Protein AF-A0A9P4MFZ0-F1 (afdb_monomer)

Organism: NCBI:txid1168546

Nearest PDB structures (foldseek):
  6p61-assembly2_B  TM=5.720E-01  e=3.841E-02  Leptospira borgpetersenii serovar Hardjo-bovis str. JB197
  6rmo-assembly3_I  TM=1.631E-01  e=3.514E+00  Plasmodium falciparum 3D7

Radius of gyration: 21.54 Å; Cα contacts (8 Å, |Δi|>4): 380; chains: 1; bounding box: 57×60×50 Å

Structure (mmCIF, N/CA/C/O backbone):
data_AF-A0A9P4MFZ0-F1
#
_entry.id   AF-A0A9P4MFZ0-F1
#
loop_
_atom_site.group_PDB
_atom_site.id
_atom_site.type_symbol
_atom_site.label_atom_id
_atom_site.label_alt_id
_atom_site.label_comp_id
_atom_site.label_asym_id
_atom_site.label_entity_id
_atom_site.label_seq_id
_atom_site.pdbx_PDB_ins_code
_atom_site.Cartn_x
_atom_site.Cartn_y
_atom_site.Cartn_z
_atom_site.occupancy
_atom_site.B_iso_or_equiv
_atom_site.auth_seq_id
_atom_site.auth_comp_id
_atom_site.auth_asym_id
_atom_site.auth_atom_id
_atom_site.pdbx_PDB_model_num
ATOM 1 N N . MET A 1 1 ? -7.213 -22.716 4.299 1.00 69.69 1 MET A N 1
ATOM 2 C CA . MET A 1 1 ? -7.131 -21.462 5.077 1.00 69.69 1 MET A CA 1
ATOM 3 C C . MET A 1 1 ? -8.527 -20.891 5.334 1.00 69.69 1 MET A C 1
ATOM 5 O O . MET A 1 1 ? -8.852 -19.788 4.920 1.00 69.69 1 MET A O 1
ATOM 9 N N . ASP A 1 2 ? -9.382 -21.656 6.007 1.00 87.62 2 ASP A N 1
ATOM 10 C CA . ASP A 1 2 ? -10.746 -21.259 6.391 1.00 87.62 2 ASP A CA 1
ATOM 11 C C . ASP A 1 2 ? -10.960 -21.328 7.913 1.00 87.62 2 ASP A C 1
ATOM 13 O O . ASP A 1 2 ? -12.046 -21.040 8.408 1.00 87.62 2 ASP A O 1
ATOM 17 N N . ALA A 1 3 ? -9.917 -21.702 8.663 1.00 91.19 3 ALA A N 1
ATOM 18 C CA . ALA A 1 3 ? -9.962 -21.892 10.107 1.00 91.19 3 ALA A CA 1
ATOM 19 C C . ALA A 1 3 ? -10.424 -20.629 10.844 1.00 91.19 3 ALA A C 1
ATOM 21 O O . ALA A 1 3 ? -11.254 -20.726 11.740 1.00 91.19 3 ALA A O 1
ATOM 22 N N . ASN A 1 4 ? -9.947 -19.459 10.418 1.00 91.50 4 ASN A N 1
ATOM 23 C CA . ASN A 1 4 ? -10.322 -18.176 11.001 1.00 91.50 4 ASN A CA 1
ATOM 24 C C . ASN A 1 4 ? -11.816 -17.863 10.801 1.00 91.50 4 ASN A C 1
ATOM 26 O O . ASN A 1 4 ? -12.543 -17.656 11.764 1.00 91.50 4 ASN A O 1
ATOM 30 N N . GLU A 1 5 ? -12.310 -17.971 9.562 1.00 90.88 5 GLU A N 1
ATOM 31 C CA . GLU A 1 5 ? -13.737 -17.787 9.247 1.00 90.88 5 GLU A CA 1
ATOM 32 C C . GLU A 1 5 ? -14.639 -18.777 10.006 1.00 90.88 5 GLU A C 1
ATOM 34 O O . GLU A 1 5 ? -15.770 -18.456 10.355 1.00 90.88 5 GLU A O 1
ATOM 39 N N . ARG A 1 6 ? -14.126 -19.976 10.305 1.00 92.81 6 ARG A N 1
ATOM 40 C CA . ARG A 1 6 ? -14.815 -21.006 11.096 1.00 92.81 6 ARG A CA 1
ATOM 41 C C . ARG A 1 6 ? -14.666 -20.834 12.614 1.00 92.81 6 ARG A C 1
ATOM 43 O O . ARG A 1 6 ? -15.045 -21.747 13.344 1.00 92.81 6 ARG A O 1
ATOM 50 N N . GLY A 1 7 ? -14.084 -19.731 13.090 1.00 92.81 7 GLY A N 1
ATOM 51 C CA . GLY A 1 7 ? -13.896 -19.454 14.518 1.00 92.81 7 GLY A CA 1
ATOM 52 C C . GLY A 1 7 ? -12.915 -20.401 15.217 1.00 92.81 7 GLY A C 1
ATOM 53 O O . GLY A 1 7 ? -13.062 -20.670 16.404 1.00 92.81 7 GLY A O 1
ATOM 54 N N . ARG A 1 8 ? -11.944 -20.959 14.482 1.00 94.75 8 ARG A N 1
ATOM 55 C CA . ARG A 1 8 ? -10.960 -21.930 15.002 1.00 94.75 8 ARG A CA 1
ATOM 56 C C . ARG A 1 8 ? -9.604 -21.318 15.351 1.00 94.75 8 ARG A C 1
ATOM 58 O O . ARG A 1 8 ? -8.708 -22.072 15.716 1.00 94.75 8 ARG A O 1
ATOM 65 N N . LEU A 1 9 ? -9.438 -20.005 15.182 1.00 93.81 9 LEU A N 1
ATOM 66 C CA . LEU A 1 9 ? -8.217 -19.292 15.558 1.00 93.81 9 LEU A CA 1
ATOM 67 C C . LEU A 1 9 ? -8.486 -18.399 16.767 1.00 93.81 9 LEU A C 1
ATOM 69 O O . LEU A 1 9 ? -9.521 -17.733 16.819 1.00 93.81 9 LEU A O 1
ATOM 73 N N . THR A 1 10 ? -7.556 -18.360 17.718 1.00 92.06 10 THR A N 1
ATOM 74 C CA . THR A 1 10 ? -7.628 -17.430 18.854 1.00 92.06 10 THR A CA 1
ATOM 75 C C . THR A 1 10 ? -7.035 -16.066 18.505 1.00 92.06 10 THR A C 1
ATOM 77 O O . THR A 1 10 ? -6.257 -15.936 17.565 1.00 92.06 10 THR A O 1
ATOM 80 N N . LEU A 1 11 ? -7.340 -15.044 19.315 1.00 89.88 11 LEU A N 1
ATOM 81 C CA . LEU A 1 11 ? -6.815 -13.675 19.165 1.00 89.88 11 LEU A CA 1
ATOM 82 C C . LEU A 1 11 ? -5.279 -13.586 19.134 1.00 89.88 11 LEU A C 1
ATOM 84 O O . LEU A 1 11 ? -4.726 -12.607 18.641 1.00 89.88 11 LEU A O 1
ATOM 88 N N . GLN A 1 12 ? -4.588 -14.576 19.700 1.00 88.69 12 GLN A N 1
ATOM 89 C CA . GLN A 1 12 ? -3.127 -14.608 19.755 1.00 88.69 12 GLN A CA 1
ATOM 90 C C . GLN A 1 12 ? -2.496 -15.279 18.531 1.00 88.69 12 GLN A C 1
ATOM 92 O O . GLN A 1 12 ? -1.271 -15.276 18.411 1.00 88.69 12 GLN A O 1
ATOM 97 N N . ASN A 1 13 ? -3.300 -15.858 17.636 1.00 90.50 13 ASN A N 1
ATOM 98 C CA . ASN A 1 13 ? -2.819 -16.396 16.373 1.00 90.50 13 ASN A CA 1
ATOM 99 C C . ASN A 1 13 ? -2.475 -15.240 15.408 1.00 90.50 13 ASN A C 1
ATOM 101 O O . ASN A 1 13 ? -3.341 -14.395 15.177 1.00 90.50 13 ASN A O 1
ATOM 105 N N . PRO A 1 14 ? -1.273 -15.212 14.796 1.00 87.19 14 PRO A N 1
ATOM 106 C CA . PRO A 1 14 ? -0.872 -14.169 13.838 1.00 87.19 14 PRO A CA 1
ATOM 107 C C . PRO A 1 14 ? -1.790 -14.016 12.618 1.00 87.19 14 PRO A C 1
ATOM 109 O O . PRO A 1 14 ? -1.786 -12.987 11.953 1.00 87.19 14 PRO A O 1
ATOM 112 N N . PHE A 1 15 ? -2.574 -15.048 12.297 1.00 87.81 15 PHE A N 1
ATOM 113 C CA . PHE A 1 15 ? -3.510 -15.046 11.173 1.00 87.81 15 PHE A CA 1
ATOM 114 C C . PHE A 1 15 ? -4.962 -14.795 11.602 1.00 87.81 15 PHE A C 1
ATOM 116 O O . PHE A 1 15 ? -5.880 -15.002 10.799 1.00 87.81 15 PHE A O 1
ATOM 123 N N . TYR A 1 16 ? -5.193 -14.399 12.859 1.00 90.38 16 TYR A N 1
ATOM 124 C CA . TYR A 1 16 ? -6.515 -14.031 13.355 1.00 90.38 16 TYR A CA 1
ATOM 125 C C . TYR A 1 16 ? -7.018 -12.738 12.704 1.00 90.38 16 TYR A C 1
ATOM 127 O O . TYR A 1 16 ? -6.276 -11.798 12.449 1.00 90.38 16 TYR A O 1
ATOM 135 N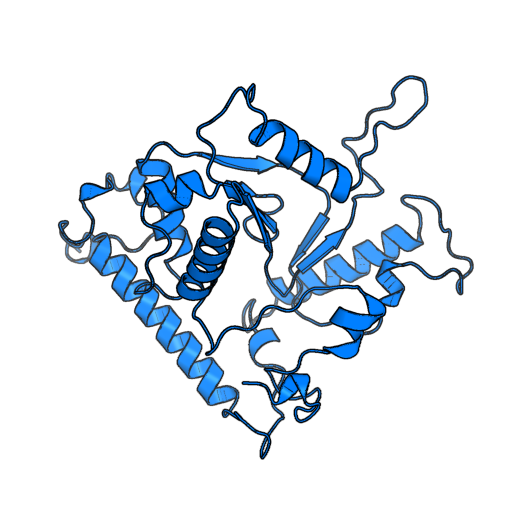 N . LEU A 1 17 ? -8.323 -12.693 12.460 1.00 91.19 17 LEU A N 1
ATOM 136 C CA . LEU A 1 17 ? -9.045 -11.580 11.864 1.00 91.19 17 LEU A CA 1
ATOM 137 C C . LEU A 1 17 ? -10.473 -11.679 12.383 1.00 91.19 17 LEU A C 1
ATOM 139 O O . LEU A 1 17 ? -11.085 -12.739 12.278 1.00 91.19 17 LEU A O 1
ATOM 143 N N . ASP A 1 18 ? -11.026 -10.598 12.917 1.00 91.50 18 ASP A N 1
ATOM 144 C CA . ASP A 1 18 ? -12.400 -10.614 13.415 1.00 91.50 18 ASP A CA 1
ATOM 145 C C . ASP A 1 18 ? -13.400 -10.554 12.244 1.00 91.50 18 ASP A C 1
ATOM 147 O O . ASP A 1 18 ? -13.886 -9.489 11.851 1.00 91.50 18 ASP A O 1
ATOM 151 N N . TYR A 1 19 ? -13.688 -11.722 11.658 1.00 93.19 19 TYR A N 1
ATOM 152 C CA . TYR A 1 19 ? -14.614 -11.870 10.531 1.00 93.19 19 TYR A CA 1
ATOM 153 C C . TYR A 1 19 ? -16.007 -11.326 10.853 1.00 93.19 19 TYR A C 1
ATOM 155 O O . TYR A 1 19 ? -16.642 -10.731 9.982 1.00 93.19 19 TYR A O 1
ATOM 163 N N . HIS A 1 20 ? -16.492 -11.530 12.082 1.00 90.94 20 HIS A N 1
ATOM 164 C CA . HIS A 1 20 ? -17.825 -11.087 12.473 1.00 90.94 20 HIS A CA 1
ATOM 165 C C . HIS A 1 20 ? -17.898 -9.563 12.512 1.00 90.94 20 HIS A C 1
ATOM 167 O O . HIS A 1 20 ? -18.789 -8.991 11.882 1.00 90.94 20 HIS A O 1
ATOM 173 N N . ARG A 1 21 ? -16.939 -8.908 13.179 1.00 89.62 21 ARG A N 1
ATOM 174 C CA . ARG A 1 21 ? -16.869 -7.446 13.248 1.00 89.62 21 ARG A CA 1
ATOM 175 C C . ARG A 1 21 ? -16.720 -6.829 11.858 1.00 89.62 21 ARG A C 1
ATOM 177 O O . ARG A 1 21 ? -17.489 -5.941 11.506 1.00 89.62 21 ARG A O 1
ATOM 184 N N . LEU A 1 22 ? -15.800 -7.327 11.033 1.00 91.25 22 LEU A N 1
ATOM 185 C CA . LEU A 1 22 ? -15.585 -6.774 9.693 1.00 91.25 22 LEU A CA 1
ATOM 186 C C . LEU A 1 22 ? -16.799 -6.957 8.775 1.00 91.25 22 LEU A C 1
ATOM 188 O O . LEU A 1 22 ? -17.272 -5.977 8.205 1.00 91.25 22 LEU A O 1
ATOM 192 N N . LYS A 1 23 ? -17.342 -8.177 8.657 1.00 92.62 23 LYS A N 1
ATOM 193 C CA . LYS A 1 23 ? -18.461 -8.449 7.737 1.00 92.62 23 LYS A CA 1
ATOM 194 C C . LYS A 1 23 ? -19.794 -7.900 8.248 1.00 92.62 23 LYS A C 1
ATOM 196 O O . LYS A 1 23 ? -20.549 -7.324 7.476 1.00 92.62 23 LYS A O 1
ATOM 201 N N . THR A 1 24 ? -20.101 -8.103 9.529 1.00 90.69 24 THR A N 1
ATOM 202 C CA . THR A 1 24 ? -21.449 -7.856 10.078 1.00 90.69 24 THR A CA 1
ATOM 203 C C . THR A 1 24 ? -21.608 -6.437 10.602 1.00 90.69 24 THR A C 1
ATOM 205 O O . THR A 1 24 ? -22.663 -5.842 10.417 1.00 90.69 24 THR A O 1
ATOM 208 N N . VAL A 1 25 ? -20.578 -5.892 11.260 1.00 89.06 25 VAL A N 1
ATOM 209 C CA . VAL A 1 25 ? -20.650 -4.553 11.868 1.00 89.06 25 VAL A CA 1
ATOM 210 C C . VAL A 1 25 ? -20.227 -3.482 10.868 1.00 89.06 25 VAL A C 1
ATOM 212 O O . VAL A 1 25 ? -20.919 -2.479 10.729 1.00 89.06 25 VAL A O 1
ATOM 215 N N . TYR A 1 26 ? -19.121 -3.698 10.149 1.00 88.12 26 TYR A N 1
ATOM 216 C CA . TYR A 1 26 ? -18.567 -2.699 9.228 1.00 88.12 26 TYR A CA 1
ATOM 217 C C . TYR A 1 26 ? -18.927 -2.913 7.752 1.00 88.12 26 TYR A C 1
ATOM 219 O O . TYR A 1 26 ? -18.592 -2.071 6.925 1.00 88.12 26 TYR A O 1
ATOM 227 N N . GLY A 1 27 ? -19.600 -4.014 7.401 1.00 93.25 27 GLY A N 1
ATOM 228 C CA . GLY A 1 27 ? -20.003 -4.289 6.017 1.00 93.25 27 GLY A CA 1
ATOM 229 C C . GLY A 1 27 ? -18.830 -4.518 5.055 1.00 93.25 27 GLY A C 1
ATOM 230 O O . GLY A 1 27 ? -18.977 -4.335 3.849 1.00 93.25 27 GLY A O 1
ATOM 231 N N . VAL A 1 28 ? -17.658 -4.902 5.569 1.00 93.44 28 VAL A N 1
ATOM 232 C CA . VAL A 1 28 ? -16.446 -5.118 4.772 1.00 93.44 28 VAL A CA 1
ATOM 233 C C . VAL A 1 28 ? -16.525 -6.458 4.045 1.00 93.44 28 VAL A C 1
ATOM 235 O O . VAL A 1 28 ? -16.739 -7.512 4.655 1.00 93.44 28 VAL A O 1
ATOM 238 N N . GLN A 1 29 ? -16.283 -6.439 2.733 1.00 93.31 29 GLN A N 1
ATOM 239 C CA . GLN A 1 29 ? -16.079 -7.657 1.959 1.00 93.31 29 GLN A CA 1
ATOM 240 C C . GLN A 1 29 ? -14.681 -8.220 2.236 1.00 93.31 29 GLN A C 1
ATOM 242 O O . GLN A 1 29 ? -13.676 -7.540 2.055 1.00 93.31 29 GLN A O 1
ATOM 247 N N . ILE A 1 30 ? -14.617 -9.490 2.638 1.00 93.19 30 ILE A N 1
ATOM 248 C CA . ILE A 1 30 ? -13.349 -10.193 2.855 1.00 93.19 30 ILE A CA 1
ATOM 249 C C . ILE A 1 30 ? -13.102 -11.128 1.679 1.00 93.19 30 ILE A C 1
ATOM 251 O O . ILE A 1 30 ? -13.840 -12.098 1.483 1.00 93.19 30 ILE A O 1
ATOM 255 N N . ILE A 1 31 ? -12.036 -10.853 0.935 1.00 92.94 31 ILE A N 1
ATOM 256 C CA . ILE A 1 31 ? -11.528 -11.710 -0.133 1.00 92.94 31 ILE A CA 1
ATOM 257 C C . ILE A 1 31 ? -10.318 -12.455 0.423 1.00 92.94 31 ILE A C 1
ATOM 259 O O . ILE A 1 31 ? -9.415 -11.852 0.996 1.00 92.94 31 ILE A O 1
ATOM 263 N N . ARG A 1 32 ? -10.311 -13.782 0.290 1.00 91.19 32 ARG A N 1
ATOM 264 C CA . ARG A 1 32 ? -9.233 -14.627 0.812 1.00 91.19 32 ARG A CA 1
ATOM 265 C C . ARG A 1 32 ? -8.329 -15.084 -0.316 1.00 91.19 32 ARG A C 1
ATOM 267 O O . ARG A 1 32 ? -8.816 -15.525 -1.354 1.00 91.19 32 ARG A O 1
ATOM 274 N N . THR A 1 33 ? -7.033 -15.098 -0.055 1.00 91.88 33 THR A N 1
ATOM 275 C CA . THR A 1 33 ? -6.058 -15.792 -0.895 1.00 91.88 33 THR A CA 1
ATOM 276 C C . THR A 1 33 ? -6.022 -17.287 -0.530 1.00 91.88 33 THR A C 1
ATOM 278 O O . THR A 1 33 ? -6.429 -17.663 0.573 1.00 91.88 33 THR A O 1
ATOM 281 N N . PRO A 1 34 ? -5.578 -18.180 -1.435 1.00 88.38 34 PRO A N 1
ATOM 282 C CA . PRO A 1 34 ? -5.471 -19.621 -1.166 1.00 88.38 34 PRO A CA 1
ATOM 283 C C . PRO A 1 34 ? -4.203 -20.008 -0.387 1.00 88.38 34 PRO A C 1
ATOM 285 O O . PRO A 1 34 ? -4.170 -21.068 0.240 1.00 88.38 34 PRO A O 1
ATOM 288 N N . THR A 1 35 ? -3.197 -19.130 -0.369 1.00 90.12 35 THR A N 1
ATOM 289 C CA . THR A 1 35 ? -1.981 -19.220 0.453 1.00 90.12 35 THR A CA 1
ATOM 290 C C . THR A 1 35 ? -1.575 -17.830 0.962 1.00 90.12 35 THR A C 1
ATOM 292 O O . THR A 1 35 ? -2.128 -16.820 0.522 1.00 90.12 35 THR A O 1
ATOM 295 N N . LEU A 1 36 ? -0.611 -17.772 1.881 1.00 89.19 36 LEU A N 1
ATOM 296 C CA . LEU A 1 36 ? 0.098 -16.534 2.194 1.00 89.19 36 LEU A CA 1
ATOM 297 C C . LEU A 1 36 ? 0.885 -16.080 0.957 1.00 89.19 36 LEU A C 1
ATOM 299 O O . LEU A 1 36 ? 1.635 -16.876 0.390 1.00 89.19 36 LEU A O 1
ATOM 303 N N . LEU A 1 37 ? 0.700 -14.823 0.564 1.00 94.69 37 LEU A N 1
ATOM 304 C CA . LEU A 1 37 ? 1.398 -14.193 -0.553 1.00 94.69 37 LEU A CA 1
ATOM 305 C C . LEU A 1 37 ? 2.523 -13.299 -0.025 1.00 94.69 37 LEU A C 1
ATOM 307 O O . LEU A 1 37 ? 2.372 -12.681 1.030 1.00 94.69 37 LEU A O 1
ATOM 311 N N . SER A 1 38 ? 3.631 -13.214 -0.762 1.00 95.75 38 SER A N 1
ATOM 312 C CA . SER A 1 38 ? 4.596 -12.126 -0.573 1.00 95.75 38 SER A CA 1
ATOM 313 C C . SER A 1 38 ? 3.973 -10.777 -0.943 1.00 95.75 38 SER A C 1
ATOM 315 O O . SER A 1 38 ? 2.895 -10.733 -1.540 1.00 95.75 38 SER A O 1
ATOM 317 N N . PHE A 1 39 ? 4.648 -9.669 -0.631 1.00 95.19 39 PHE A N 1
ATOM 318 C CA . PHE A 1 39 ? 4.149 -8.343 -0.990 1.00 95.19 39 PHE A CA 1
ATOM 319 C C . PHE A 1 39 ? 3.942 -8.209 -2.506 1.00 95.19 39 PHE A C 1
ATOM 321 O O . PHE A 1 39 ? 2.837 -7.896 -2.940 1.00 95.19 39 PHE A O 1
ATOM 328 N N . ALA A 1 40 ? 4.944 -8.554 -3.321 1.00 97.69 40 ALA A N 1
ATOM 329 C CA . ALA A 1 40 ? 4.827 -8.483 -4.782 1.00 97.69 40 ALA A CA 1
ATOM 330 C C . ALA A 1 40 ? 3.698 -9.380 -5.331 1.00 97.69 40 ALA A C 1
ATOM 332 O O . ALA A 1 40 ? 2.949 -8.992 -6.229 1.00 97.69 40 ALA A O 1
ATOM 333 N N . GLN A 1 41 ? 3.527 -10.577 -4.759 1.00 98.06 41 GLN A N 1
ATOM 334 C CA . GLN A 1 41 ? 2.428 -11.474 -5.122 1.00 98.06 41 GLN A CA 1
ATOM 335 C C . GLN A 1 41 ? 1.061 -10.898 -4.730 1.00 98.06 41 GLN A C 1
ATOM 337 O O . GLN A 1 41 ? 0.107 -11.026 -5.495 1.00 98.06 41 GLN A O 1
ATOM 342 N N . LEU A 1 42 ? 0.956 -10.258 -3.563 1.00 97.19 42 LEU A N 1
ATOM 34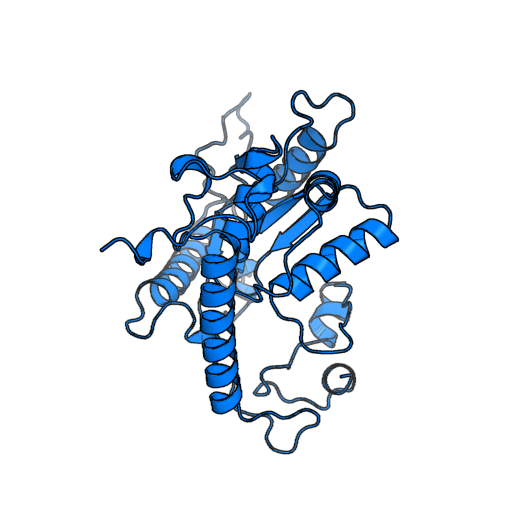3 C CA . LEU A 1 42 ? -0.266 -9.608 -3.097 1.00 97.19 42 LEU A CA 1
ATOM 344 C C . LEU A 1 42 ? -0.638 -8.409 -3.980 1.00 97.19 42 LEU A C 1
ATOM 346 O O . LEU A 1 42 ? -1.799 -8.268 -4.355 1.00 97.19 42 LEU A O 1
ATOM 350 N N . GLN A 1 43 ? 0.339 -7.596 -4.381 1.00 97.75 43 GLN A N 1
ATOM 351 C CA . GLN A 1 43 ? 0.100 -6.489 -5.303 1.00 97.75 43 GLN A CA 1
ATOM 352 C C . GLN A 1 43 ? -0.397 -6.983 -6.670 1.00 97.75 43 GLN A C 1
ATOM 354 O O . GLN A 1 43 ? -1.372 -6.459 -7.212 1.00 97.75 43 GLN A O 1
ATOM 359 N N . ASN A 1 44 ? 0.198 -8.057 -7.200 1.00 98.25 44 ASN A N 1
ATOM 360 C CA . ASN A 1 44 ? -0.302 -8.704 -8.415 1.00 98.25 44 ASN A CA 1
ATOM 361 C C . ASN A 1 44 ? -1.690 -9.326 -8.236 1.00 98.25 44 ASN A C 1
ATOM 363 O O . ASN A 1 44 ? -2.477 -9.325 -9.179 1.00 98.25 44 ASN A O 1
ATOM 367 N N . PHE A 1 45 ? -2.026 -9.822 -7.044 1.00 98.12 45 PHE A N 1
ATOM 368 C CA . PHE A 1 45 ? -3.378 -10.284 -6.745 1.00 98.12 45 PHE A CA 1
ATOM 369 C C . PHE A 1 45 ? -4.396 -9.135 -6.812 1.00 98.12 45 PHE A C 1
ATOM 371 O O . PHE A 1 45 ? -5.453 -9.310 -7.416 1.00 98.12 45 PHE A O 1
ATOM 378 N N . PHE A 1 46 ? -4.077 -7.950 -6.276 1.00 97.81 46 PHE A N 1
ATOM 379 C CA . PHE A 1 46 ? -4.942 -6.770 -6.414 1.00 97.81 46 PHE A CA 1
ATOM 380 C C . PHE A 1 46 ? -5.108 -6.340 -7.871 1.00 97.81 46 PHE A C 1
ATOM 382 O O . PHE A 1 46 ? -6.232 -6.085 -8.301 1.00 97.81 46 PHE A O 1
ATOM 389 N N . LEU A 1 47 ? -4.018 -6.321 -8.646 1.00 98.25 47 LEU A N 1
ATOM 390 C CA . LEU A 1 47 ? -4.066 -6.020 -10.079 1.00 98.25 47 LEU A CA 1
ATOM 391 C C . LEU A 1 47 ? -4.933 -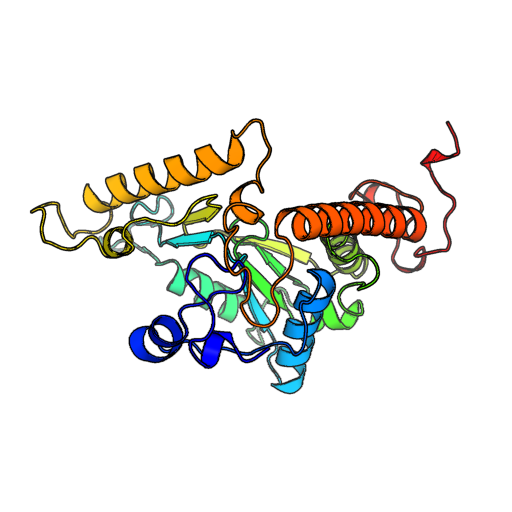7.026 -10.838 1.00 98.25 47 LEU A C 1
ATOM 393 O O . LEU A 1 47 ? -5.825 -6.615 -11.572 1.00 98.25 47 LEU A O 1
ATOM 397 N N . SER A 1 48 ? -4.716 -8.328 -10.629 1.00 98.06 48 SER A N 1
ATOM 398 C CA . SER A 1 48 ? -5.516 -9.387 -11.256 1.00 98.06 48 SER A CA 1
ATOM 399 C C . SER A 1 48 ? -6.991 -9.228 -10.912 1.00 98.06 48 SER A C 1
ATOM 401 O O . SER A 1 48 ? -7.829 -9.229 -11.806 1.00 98.06 48 SER A O 1
ATOM 403 N N . TYR A 1 49 ? -7.312 -9.014 -9.633 1.00 97.69 49 TYR A N 1
ATOM 404 C CA . TYR A 1 49 ? -8.688 -8.801 -9.203 1.00 97.69 49 TYR A CA 1
ATOM 405 C C . TYR A 1 49 ? -9.309 -7.579 -9.887 1.00 97.69 49 TYR A C 1
ATOM 407 O O . TYR A 1 49 ? -10.439 -7.652 -10.368 1.00 97.69 49 TYR A O 1
ATOM 415 N N . ALA A 1 50 ? -8.578 -6.465 -9.966 1.00 98.12 50 ALA A N 1
ATOM 416 C CA . ALA A 1 50 ? -9.046 -5.259 -10.636 1.00 98.12 50 ALA A CA 1
ATOM 417 C C . ALA A 1 50 ? -9.303 -5.498 -12.133 1.00 98.12 50 ALA A C 1
ATOM 419 O O . ALA A 1 50 ? -10.351 -5.095 -12.636 1.00 98.12 50 ALA A O 1
ATOM 420 N N . ILE A 1 51 ? -8.407 -6.210 -12.821 1.00 98.38 51 ILE A N 1
ATOM 421 C CA . ILE A 1 51 ? -8.555 -6.586 -14.235 1.00 98.38 51 ILE A CA 1
ATOM 422 C C . ILE A 1 51 ? -9.795 -7.467 -14.434 1.00 98.38 51 ILE A C 1
ATOM 424 O O . ILE A 1 51 ? -10.644 -7.143 -15.266 1.00 98.38 51 ILE A O 1
ATOM 428 N N . ASP A 1 52 ? -9.944 -8.523 -13.631 1.00 98.31 52 ASP A N 1
ATOM 429 C CA . ASP A 1 52 ? -11.059 -9.476 -13.722 1.00 98.31 52 ASP A CA 1
ATOM 430 C C . ASP A 1 52 ? -12.424 -8.803 -13.493 1.00 98.31 52 ASP A C 1
ATOM 432 O O . ASP A 1 52 ? -13.444 -9.244 -14.023 1.00 98.31 52 ASP A O 1
ATOM 436 N N . HIS A 1 53 ? -12.442 -7.701 -12.738 1.00 97.88 53 HIS A N 1
ATOM 437 C CA . HIS A 1 53 ? -13.641 -6.914 -12.444 1.00 97.88 53 HIS A CA 1
ATOM 438 C C . HIS A 1 53 ? -13.740 -5.625 -13.273 1.00 97.88 53 HIS A C 1
ATOM 440 O O . HIS A 1 53 ? -14.602 -4.789 -13.001 1.00 97.88 53 HIS A O 1
ATOM 446 N N . SER A 1 54 ? -12.891 -5.457 -14.296 1.00 97.94 54 SER A N 1
ATOM 447 C CA . SER A 1 54 ? -12.872 -4.280 -15.180 1.00 97.94 54 SER A CA 1
ATOM 448 C C . SER A 1 54 ? -12.746 -2.940 -14.435 1.00 97.94 54 SER A C 1
ATOM 450 O O . SER A 1 54 ? -13.298 -1.921 -14.853 1.00 97.94 54 SER A O 1
ATOM 452 N N . LEU A 1 55 ? -12.018 -2.929 -13.318 1.00 97.62 55 LEU A N 1
ATOM 453 C CA . LEU A 1 55 ? -11.709 -1.726 -12.554 1.00 97.62 55 LEU A CA 1
ATOM 454 C C . LEU A 1 55 ? -10.483 -1.044 -13.172 1.00 97.62 55 LEU A C 1
ATOM 456 O O . LEU A 1 55 ? -9.414 -1.639 -13.265 1.00 97.62 55 LEU A O 1
ATOM 460 N N . GLY A 1 56 ? -10.621 0.221 -13.577 1.00 97.31 56 GLY A N 1
ATOM 461 C CA . GLY A 1 56 ? -9.500 1.004 -14.121 1.00 9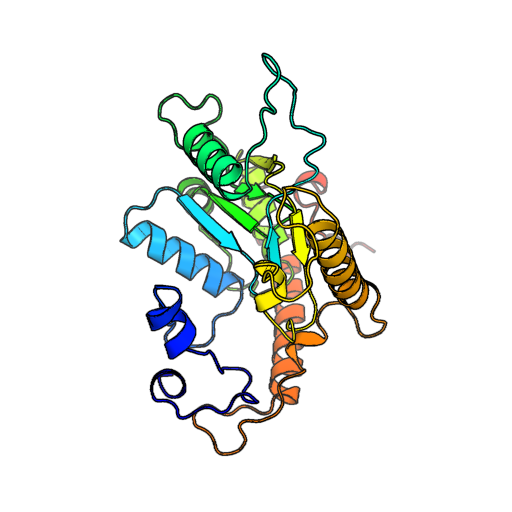7.31 56 GLY A CA 1
ATOM 462 C C . GLY A 1 56 ? -8.504 1.485 -13.059 1.00 97.31 56 GLY A C 1
ATOM 463 O O . GLY A 1 56 ? -7.367 1.827 -13.377 1.00 97.31 56 GLY A O 1
ATOM 464 N N . SER A 1 57 ? -8.920 1.504 -11.794 1.00 97.69 57 SER A N 1
ATOM 465 C CA . SER A 1 57 ? -8.127 1.983 -10.665 1.00 97.69 57 SER A CA 1
ATOM 466 C C . SER A 1 57 ? -8.630 1.396 -9.350 1.00 97.69 57 SER A C 1
ATOM 468 O O . SER A 1 57 ? -9.810 1.057 -9.241 1.00 97.69 57 SER A O 1
ATOM 470 N N . PHE A 1 58 ? -7.775 1.346 -8.332 1.00 97.94 58 PHE A N 1
ATOM 471 C CA . PHE A 1 58 ? -8.156 0.956 -6.972 1.00 97.94 58 PHE A CA 1
ATOM 472 C C . PHE A 1 58 ? -7.318 1.692 -5.924 1.00 97.94 58 PHE A C 1
ATOM 474 O O . PHE A 1 58 ? -6.213 2.147 -6.212 1.00 97.94 58 PHE A O 1
ATOM 481 N N . PHE A 1 59 ? -7.843 1.795 -4.703 1.00 97.50 59 PHE A N 1
ATOM 482 C CA . PHE A 1 59 ? -7.062 2.234 -3.549 1.00 97.50 59 PHE A CA 1
ATOM 483 C C . PHE A 1 59 ? -6.448 1.024 -2.849 1.00 97.50 59 PHE A C 1
ATOM 485 O O . PHE A 1 59 ? -7.126 0.019 -2.634 1.00 97.50 59 PHE A O 1
ATOM 492 N N . TRP A 1 60 ? -5.184 1.140 -2.464 1.00 95.12 60 TRP A N 1
ATOM 493 C CA . TRP A 1 60 ? -4.475 0.187 -1.615 1.00 95.12 60 TRP A CA 1
ATOM 494 C C . TRP A 1 60 ? -3.906 0.927 -0.404 1.00 95.12 60 TRP A C 1
ATOM 496 O O . TRP A 1 60 ? -3.573 2.109 -0.486 1.00 95.12 60 TRP A O 1
ATOM 506 N N . SER A 1 61 ? -3.806 0.232 0.724 1.00 95.50 61 SER A N 1
ATOM 507 C CA . SER A 1 61 ? -3.253 0.778 1.954 1.00 95.50 61 SER A CA 1
ATOM 508 C C . SER A 1 61 ? -2.553 -0.317 2.744 1.00 95.50 61 SER A C 1
ATOM 510 O O . SER A 1 61 ? -2.950 -1.483 2.671 1.00 95.50 61 SER A O 1
ATOM 512 N N . HIS A 1 62 ? -1.524 0.057 3.502 1.00 91.88 62 HIS A N 1
ATOM 513 C CA . HIS A 1 62 ? -0.887 -0.869 4.433 1.00 91.88 62 HIS A CA 1
ATOM 514 C C . HIS A 1 62 ? -1.878 -1.275 5.540 1.00 91.88 62 HIS A C 1
ATOM 516 O O . HIS A 1 62 ? -2.855 -0.585 5.818 1.00 91.88 62 HIS A O 1
ATOM 522 N N . MET A 1 63 ? -1.656 -2.423 6.180 1.00 88.50 63 MET A N 1
ATOM 523 C CA . MET A 1 63 ? -2.571 -2.953 7.208 1.00 88.50 63 MET A CA 1
ATOM 524 C C . MET A 1 63 ? -2.459 -2.250 8.571 1.00 88.50 63 MET A C 1
ATOM 526 O O . MET A 1 63 ? -3.306 -2.435 9.441 1.00 88.50 63 MET A O 1
ATOM 530 N N . ASP A 1 64 ? -1.394 -1.485 8.769 1.00 89.81 64 ASP A N 1
ATOM 531 C CA . ASP A 1 64 ? -0.933 -0.891 10.021 1.00 89.81 64 ASP A CA 1
ATOM 532 C C . ASP A 1 64 ? -1.055 0.638 10.010 1.00 89.81 64 ASP A C 1
ATOM 534 O O . ASP A 1 64 ? -0.265 1.349 10.639 1.00 89.81 64 ASP A O 1
ATOM 538 N N . VAL A 1 65 ? -2.082 1.147 9.322 1.00 93.06 65 VAL A N 1
ATOM 539 C CA . VAL A 1 65 ? -2.358 2.581 9.238 1.00 93.06 65 VAL A CA 1
ATOM 540 C C . VAL A 1 65 ? -3.677 2.976 9.884 1.00 93.06 65 VAL A C 1
ATOM 542 O O . VAL A 1 65 ? -4.650 2.222 9.905 1.00 93.06 65 VAL A O 1
ATOM 545 N N . ILE A 1 66 ? -3.723 4.217 10.362 1.00 94.12 66 ILE A N 1
ATOM 546 C CA . ILE A 1 66 ? -4.958 4.911 10.722 1.00 94.12 66 ILE A CA 1
ATOM 547 C C . ILE A 1 66 ? -5.063 6.169 9.871 1.00 94.12 66 ILE A C 1
ATOM 549 O O . ILE A 1 66 ? -4.216 7.055 9.945 1.00 94.12 66 ILE A O 1
ATOM 553 N N . ALA A 1 67 ? -6.124 6.247 9.074 1.00 94.38 67 ALA A N 1
ATOM 554 C CA . ALA A 1 67 ? -6.419 7.385 8.218 1.00 94.38 67 ALA A CA 1
ATOM 555 C C . ALA A 1 67 ? -7.566 8.206 8.821 1.00 94.38 67 ALA A C 1
ATOM 557 O O . ALA A 1 67 ? -8.661 7.680 9.035 1.00 94.38 67 ALA A O 1
ATOM 558 N N . ILE A 1 68 ? -7.326 9.490 9.086 1.00 93.88 68 ILE A N 1
ATOM 559 C CA . ILE A 1 68 ? -8.328 10.420 9.619 1.00 93.88 68 ILE A CA 1
ATOM 560 C C . ILE A 1 68 ? -8.383 11.703 8.791 1.00 93.88 68 ILE A C 1
ATOM 562 O O . ILE A 1 68 ? -7.422 12.094 8.127 1.00 93.88 68 ILE A O 1
ATOM 566 N N . SER A 1 69 ? -9.537 12.366 8.825 1.00 93.06 69 SER A N 1
ATOM 567 C CA . SER A 1 69 ? -9.647 13.710 8.253 1.00 93.06 69 SER A CA 1
ATOM 568 C C . SER A 1 69 ? -8.891 14.696 9.131 1.00 93.06 69 SER A C 1
ATOM 570 O O . SER A 1 69 ? -8.934 14.572 10.354 1.00 93.06 69 SER A O 1
ATOM 572 N N . ASP A 1 70 ? -8.232 15.673 8.515 1.00 92.06 70 ASP A N 1
ATOM 573 C CA . ASP A 1 70 ? -7.581 16.730 9.276 1.00 92.06 70 ASP A CA 1
ATOM 574 C C . ASP A 1 70 ? -8.591 17.795 9.682 1.00 92.06 70 ASP A C 1
ATOM 576 O O . ASP A 1 70 ? -8.945 18.663 8.897 1.00 92.06 70 ASP A O 1
ATOM 580 N N . GLU A 1 71 ? -9.095 17.734 10.904 1.00 89.25 71 GLU A N 1
ATOM 581 C CA . GLU A 1 71 ? -10.130 18.660 11.361 1.00 89.25 71 GLU A CA 1
ATOM 582 C C . GLU A 1 71 ? -9.625 20.092 11.591 1.00 89.25 71 GLU A C 1
ATOM 584 O O . GLU A 1 71 ? -10.442 21.012 11.682 1.00 89.25 71 GLU A O 1
ATOM 589 N N . LEU A 1 72 ? -8.303 20.288 11.650 1.00 86.69 72 LEU A N 1
ATOM 590 C CA . LEU A 1 72 ? -7.663 21.601 11.759 1.00 86.69 72 LEU A CA 1
ATOM 591 C C . LEU A 1 72 ? -7.255 22.177 10.398 1.00 86.69 72 LEU A C 1
ATOM 593 O O . LEU A 1 72 ? -6.730 23.288 10.375 1.00 86.69 72 LEU A O 1
ATOM 597 N N . ASP A 1 73 ? -7.490 21.422 9.316 1.00 78.00 73 ASP A N 1
ATOM 598 C CA . ASP A 1 73 ? -7.171 21.697 7.910 1.00 78.00 73 ASP A CA 1
ATOM 599 C C . ASP A 1 73 ? -6.701 23.131 7.636 1.00 78.00 73 ASP A C 1
ATOM 601 O O . ASP A 1 73 ? -7.493 24.028 7.333 1.00 78.00 73 ASP A O 1
ATOM 605 N N . GLN A 1 74 ? -5.385 23.340 7.705 1.00 68.44 74 GLN A N 1
ATOM 606 C CA . GLN A 1 74 ? -4.780 24.645 7.421 1.00 68.44 74 GLN A CA 1
ATOM 607 C C . GLN A 1 74 ? -4.897 25.028 5.936 1.00 68.44 74 GLN A C 1
ATOM 609 O O . GLN A 1 74 ? -4.628 26.173 5.573 1.00 68.44 74 GLN A O 1
ATOM 614 N N . HIS A 1 75 ? -5.298 24.087 5.074 1.00 67.44 75 HIS A N 1
ATOM 615 C CA . HIS A 1 75 ? -5.547 24.319 3.655 1.00 67.44 75 HIS A CA 1
ATOM 616 C C . HIS A 1 75 ? -6.999 24.725 3.369 1.00 67.44 75 HIS A C 1
ATOM 618 O O . HIS A 1 75 ? -7.302 25.116 2.238 1.00 67.44 75 HIS A O 1
ATOM 624 N N . ALA A 1 76 ? -7.903 24.646 4.352 1.00 74.38 76 ALA A N 1
ATOM 625 C CA . ALA A 1 76 ? -9.264 25.134 4.197 1.00 74.38 76 ALA A CA 1
ATOM 626 C C . ALA A 1 76 ? -9.258 26.668 4.111 1.00 74.38 76 ALA A C 1
ATOM 628 O O . ALA A 1 76 ? -8.906 27.370 5.059 1.00 74.38 76 ALA A O 1
ATOM 629 N N . ALA A 1 77 ? -9.691 27.198 2.971 1.00 72.44 77 ALA A N 1
ATOM 630 C CA . ALA A 1 77 ? -9.955 28.617 2.811 1.00 72.44 77 ALA A CA 1
ATOM 631 C C . ALA A 1 77 ? -11.300 28.977 3.458 1.00 72.44 77 ALA A C 1
ATOM 633 O O . ALA A 1 77 ? -12.165 28.124 3.670 1.00 72.44 77 ALA A O 1
ATOM 634 N N . ILE A 1 78 ? -11.492 30.260 3.749 1.00 75.44 78 ILE A N 1
ATOM 635 C CA . ILE A 1 78 ? -12.811 30.799 4.073 1.00 75.44 78 ILE A CA 1
ATOM 636 C C . ILE A 1 78 ? -13.383 31.375 2.780 1.00 75.44 78 ILE A C 1
ATOM 638 O O . ILE A 1 78 ? -12.817 32.315 2.225 1.00 75.44 78 ILE A O 1
ATOM 642 N N . ASP A 1 79 ? -14.505 30.829 2.322 1.00 73.44 79 ASP A N 1
ATOM 643 C CA . ASP A 1 79 ? -15.281 31.349 1.200 1.00 73.44 79 ASP A CA 1
ATOM 644 C C . ASP A 1 79 ? -16.683 31.730 1.692 1.00 73.44 79 ASP A C 1
ATOM 646 O O . ASP A 1 79 ? -17.386 30.924 2.303 1.00 73.44 79 ASP A O 1
ATOM 650 N N . ASN A 1 80 ? -17.076 32.990 1.490 1.00 76.69 80 ASN A N 1
ATOM 651 C CA . ASN A 1 80 ? -18.355 33.550 1.951 1.00 76.69 80 ASN A CA 1
ATOM 652 C C . ASN A 1 80 ? -18.694 33.263 3.433 1.00 76.69 80 ASN A C 1
ATOM 654 O O . ASN A 1 80 ? -19.856 33.086 3.795 1.00 76.69 80 ASN A O 1
ATOM 658 N N . GLY A 1 81 ? -17.679 33.218 4.303 1.00 69.38 81 GLY A N 1
ATOM 659 C CA . GLY A 1 81 ? -17.846 32.952 5.737 1.00 69.38 81 GLY A CA 1
ATOM 660 C C . GLY A 1 81 ? -17.951 31.470 6.117 1.00 69.38 81 GLY A C 1
ATOM 661 O O . GLY A 1 81 ? -18.065 31.168 7.303 1.00 69.38 81 GLY A O 1
ATOM 662 N N . PHE A 1 82 ? -17.857 30.549 5.154 1.00 70.31 82 PHE A N 1
ATOM 663 C CA . PHE A 1 82 ? -17.814 29.105 5.386 1.00 70.31 82 PHE A CA 1
ATOM 664 C C . PHE A 1 82 ? -16.441 28.537 5.038 1.00 70.31 82 PHE A C 1
ATOM 666 O O . PHE A 1 82 ? -15.755 29.022 4.141 1.00 70.31 82 PHE A O 1
ATOM 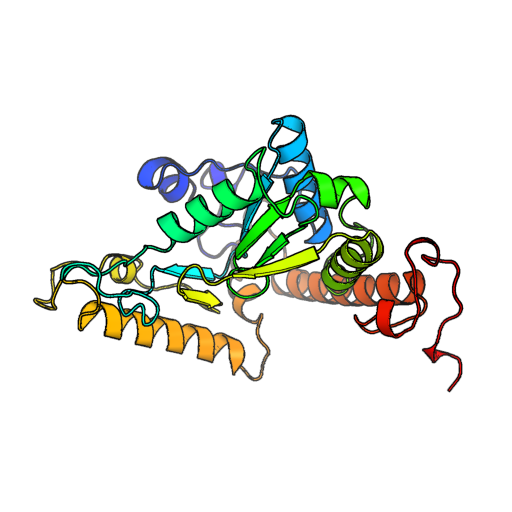673 N N . THR A 1 83 ? -16.020 27.498 5.756 1.00 74.25 83 THR A N 1
ATOM 674 C CA . THR A 1 83 ? -14.735 26.850 5.476 1.00 74.25 83 THR A CA 1
ATOM 675 C C . THR A 1 83 ? -14.888 25.935 4.264 1.00 74.25 83 THR A C 1
ATOM 677 O O . THR A 1 83 ? -15.837 25.153 4.199 1.00 74.25 83 THR A O 1
ATOM 680 N N . THR A 1 84 ? -13.933 25.949 3.336 1.00 84.12 84 THR A N 1
ATOM 681 C CA . THR A 1 84 ? -13.870 25.011 2.198 1.00 84.12 84 THR A CA 1
ATOM 682 C C . THR A 1 84 ? -13.357 23.629 2.615 1.00 84.12 84 THR A C 1
ATOM 684 O O . THR A 1 84 ? -12.760 22.906 1.820 1.00 84.12 84 THR A O 1
ATOM 687 N N . TYR A 1 85 ? -13.565 23.269 3.884 1.00 87.62 85 TYR A N 1
ATOM 688 C CA . TYR A 1 85 ? -13.053 22.043 4.479 1.00 87.62 85 TYR A CA 1
ATOM 689 C C . TYR A 1 85 ? -13.515 20.824 3.691 1.00 87.62 85 TYR A C 1
ATOM 691 O O . TYR A 1 85 ? -14.698 20.675 3.371 1.00 87.62 85 TYR A O 1
ATOM 699 N N . GLN A 1 86 ? -12.577 19.916 3.455 1.00 90.12 86 GLN A N 1
ATOM 700 C CA . GLN A 1 86 ? -12.850 18.629 2.846 1.00 90.12 86 GLN A CA 1
ATOM 701 C C . GLN A 1 86 ? -12.315 17.523 3.744 1.00 90.12 86 GLN A C 1
ATOM 703 O O . GLN A 1 86 ? -11.143 17.519 4.120 1.00 90.12 86 GLN A O 1
ATOM 708 N N . SER A 1 87 ? -13.185 16.560 4.046 1.00 92.12 87 SER A N 1
ATOM 709 C CA . SER A 1 87 ? -12.792 15.341 4.744 1.00 92.12 87 SER A CA 1
ATOM 710 C C . SER A 1 87 ? -11.838 14.504 3.896 1.00 92.12 87 SER A C 1
ATOM 712 O O . SER A 1 87 ? -11.771 14.654 2.671 1.00 92.12 87 SER A O 1
ATOM 714 N N . LEU A 1 88 ? -11.168 13.548 4.539 1.00 94.38 88 LEU A N 1
ATOM 715 C CA . LEU A 1 88 ? -10.297 12.604 3.847 1.00 94.38 88 LEU A CA 1
ATOM 716 C C . LEU A 1 88 ? -11.013 11.866 2.724 1.00 94.38 88 LEU A C 1
ATOM 718 O O . LEU A 1 88 ? -10.489 11.744 1.621 1.00 94.38 88 LEU A O 1
ATOM 722 N N . TYR A 1 89 ? -12.245 11.435 2.988 1.00 94.88 89 TYR A N 1
ATOM 723 C CA . TYR A 1 89 ? -13.079 10.774 1.994 1.00 94.88 89 TYR A CA 1
ATOM 724 C C . TYR A 1 89 ? -13.336 11.667 0.775 1.00 94.88 89 TYR A C 1
ATOM 726 O O . TYR A 1 89 ? -13.178 11.218 -0.359 1.00 94.88 89 TYR A O 1
ATOM 734 N N . LEU A 1 90 ? -13.712 12.933 0.992 1.00 95.19 90 LEU A N 1
ATOM 735 C CA . LEU A 1 90 ? -14.004 13.853 -0.108 1.00 95.19 90 LEU A CA 1
ATOM 736 C C . LEU A 1 90 ? -12.757 14.129 -0.952 1.00 95.19 90 LEU A C 1
ATOM 738 O O . LEU A 1 90 ? -12.846 14.078 -2.176 1.00 95.19 90 LEU A O 1
ATOM 742 N N . ARG A 1 91 ? -11.597 14.331 -0.316 1.00 95.00 91 ARG A N 1
ATOM 743 C CA . ARG A 1 91 ? -10.311 14.538 -1.004 1.00 95.00 91 ARG A CA 1
ATOM 744 C C . ARG A 1 91 ? -9.897 13.320 -1.832 1.00 95.00 91 ARG A C 1
ATOM 746 O O . ARG A 1 91 ? -9.519 13.468 -2.995 1.00 95.00 91 ARG A O 1
ATOM 753 N N . ALA A 1 92 ? -10.028 12.115 -1.275 1.00 95.69 92 ALA A N 1
ATOM 754 C CA . ALA A 1 92 ? -9.725 10.873 -1.982 1.00 95.69 92 ALA A CA 1
ATOM 755 C C . ALA A 1 92 ? -10.651 10.658 -3.193 1.00 95.69 92 ALA A C 1
ATOM 757 O O . ALA A 1 92 ? -10.182 10.350 -4.290 1.00 95.69 92 ALA A O 1
ATOM 758 N N . VAL A 1 93 ? -11.962 10.869 -3.027 1.00 96.38 93 VAL A N 1
ATOM 759 C CA . VAL A 1 93 ? -12.939 10.741 -4.122 1.00 96.38 93 VAL A CA 1
ATOM 760 C C . VAL A 1 93 ? -12.716 11.798 -5.202 1.00 96.38 93 VAL A C 1
ATOM 762 O O . VAL A 1 93 ? -12.820 11.484 -6.387 1.00 96.38 93 VAL A O 1
ATOM 765 N N . GLU A 1 94 ? -12.394 13.033 -4.824 1.00 95.38 94 GLU A N 1
ATOM 766 C CA . GLU A 1 94 ? -12.106 14.096 -5.787 1.00 95.38 94 GLU A CA 1
ATOM 767 C C . GLU A 1 94 ? -10.825 13.811 -6.573 1.00 95.38 94 GLU A C 1
ATOM 769 O O . GLU A 1 94 ? -10.787 13.975 -7.794 1.00 95.38 94 GLU A O 1
ATOM 774 N N . THR A 1 95 ? -9.805 13.280 -5.896 1.00 95.88 95 THR A N 1
ATOM 775 C CA . THR A 1 95 ? -8.561 12.839 -6.531 1.00 95.88 95 THR A CA 1
ATOM 776 C C . THR A 1 95 ? -8.830 11.730 -7.544 1.00 95.88 95 THR A C 1
ATOM 778 O O . THR A 1 95 ? -8.353 11.821 -8.678 1.00 95.88 95 THR A O 1
ATOM 781 N N . LEU A 1 96 ? -9.636 10.727 -7.171 1.00 96.81 96 LEU A N 1
ATOM 782 C CA . LEU A 1 96 ? -10.074 9.668 -8.079 1.00 96.81 96 LEU A CA 1
ATOM 783 C C . LEU A 1 96 ? -10.766 10.265 -9.309 1.00 96.81 96 LEU A C 1
ATOM 785 O O . LEU A 1 96 ? -10.316 10.035 -10.426 1.00 96.81 96 LEU A O 1
ATOM 789 N N . ARG A 1 97 ? -11.811 11.080 -9.112 1.00 96.00 97 ARG A N 1
ATOM 790 C CA . ARG A 1 97 ? -12.580 11.689 -10.211 1.00 96.00 97 ARG A CA 1
ATOM 791 C C . ARG A 1 97 ? -11.707 12.507 -11.151 1.00 96.00 97 ARG A C 1
ATOM 793 O O . ARG A 1 97 ? -11.839 12.367 -12.364 1.00 96.00 97 ARG A O 1
ATOM 800 N N . THR A 1 98 ? -10.818 13.326 -10.597 1.00 95.50 98 THR A N 1
ATOM 801 C CA . THR A 1 98 ? -9.901 14.175 -11.365 1.00 95.50 98 THR A CA 1
ATOM 802 C C . THR A 1 98 ? -9.031 13.341 -12.301 1.00 95.50 98 THR A C 1
ATOM 804 O O . THR A 1 98 ? -8.903 13.668 -13.477 1.00 95.50 98 THR A O 1
ATOM 807 N N . HIS A 1 99 ? -8.481 12.231 -11.807 1.00 95.44 99 HIS A N 1
ATOM 808 C CA . HIS A 1 99 ? -7.491 11.439 -12.539 1.00 95.44 99 HIS A CA 1
ATOM 809 C C . HIS A 1 99 ? -8.094 10.334 -13.413 1.00 95.44 99 HIS A C 1
ATOM 811 O O . HIS A 1 99 ? -7.447 9.873 -14.355 1.00 95.44 99 HIS A O 1
ATOM 817 N N . THR A 1 100 ? -9.333 9.919 -13.145 1.00 95.31 100 THR A N 1
ATOM 818 C CA . THR A 1 100 ? -10.059 8.947 -13.979 1.00 95.31 100 THR A CA 1
ATOM 819 C C . THR A 1 100 ? -11.039 9.601 -14.952 1.00 95.31 100 THR A C 1
ATOM 821 O O . THR A 1 100 ? -11.702 8.898 -15.715 1.00 95.31 100 THR A O 1
ATOM 824 N N . SER A 1 101 ? -11.176 10.930 -14.932 1.00 94.56 101 SER A N 1
ATOM 825 C CA . SER A 1 101 ? -12.041 11.656 -15.863 1.00 94.56 101 SER A CA 1
ATOM 826 C C . SER A 1 101 ? -11.588 11.447 -17.317 1.00 94.56 101 SER A C 1
ATOM 828 O O . SER A 1 101 ? -10.392 11.531 -17.607 1.00 94.56 101 SER A O 1
ATOM 830 N N . PRO A 1 102 ? -12.510 11.269 -18.284 1.00 90.75 102 PRO A N 1
ATOM 831 C CA . PRO A 1 102 ? -12.163 11.244 -19.709 1.00 90.75 102 PRO A CA 1
ATOM 832 C C . PRO A 1 102 ? -11.417 12.504 -20.184 1.00 90.75 102 PRO A C 1
ATOM 834 O O . PRO A 1 102 ? -10.614 12.433 -21.123 1.00 90.75 102 PRO A O 1
ATOM 837 N N . ASN A 1 103 ? -11.668 13.628 -19.504 1.00 93.38 103 ASN A N 1
ATOM 838 C CA . ASN A 1 103 ? -11.084 14.942 -19.763 1.00 93.38 103 ASN A CA 1
ATOM 839 C C . ASN A 1 103 ? -9.929 15.279 -18.806 1.00 93.38 103 ASN A C 1
ATOM 841 O O . ASN A 1 103 ? -9.553 16.443 -18.716 1.00 93.38 103 ASN A O 1
ATOM 845 N N . ALA A 1 104 ? -9.396 14.298 -18.067 1.00 92.19 104 ALA A N 1
ATOM 846 C CA . ALA A 1 104 ? -8.225 14.510 -17.223 1.00 92.19 104 ALA A CA 1
ATOM 847 C C . ALA A 1 104 ? -7.065 15.070 -18.061 1.00 92.19 104 ALA A C 1
ATOM 849 O O . ALA A 1 104 ? -6.758 14.535 -19.132 1.00 92.19 104 ALA A O 1
ATOM 850 N N . GLU A 1 105 ? -6.438 16.139 -17.565 1.00 88.38 105 GLU A N 1
ATOM 851 C CA . GLU A 1 105 ? -5.296 16.790 -18.220 1.00 88.38 105 GLU A CA 1
ATOM 852 C C . GLU A 1 105 ? -4.098 15.842 -18.316 1.00 88.38 105 GLU A C 1
ATOM 854 O O . GLU A 1 105 ? -3.440 15.756 -19.351 1.00 88.38 105 GLU A O 1
ATOM 859 N N . ASP A 1 106 ? -3.863 15.079 -17.249 1.00 88.81 106 ASP A N 1
ATOM 860 C CA . ASP A 1 106 ? -2.800 14.090 -17.172 1.00 88.81 106 ASP A CA 1
ATOM 861 C C . ASP A 1 106 ? -3.373 12.671 -17.213 1.00 88.81 106 ASP A C 1
ATOM 863 O O . ASP A 1 106 ? -4.012 12.198 -16.271 1.00 88.81 106 ASP A O 1
ATOM 867 N N . LYS A 1 107 ? -3.106 11.977 -18.321 1.00 91.12 107 LYS A N 1
ATOM 868 C CA . LYS A 1 107 ? -3.464 10.565 -18.523 1.00 91.12 107 LYS A CA 1
ATOM 869 C C . LYS A 1 107 ? -2.296 9.610 -18.266 1.00 91.12 107 LYS A C 1
ATOM 871 O O . LYS A 1 107 ? -2.485 8.399 -18.372 1.00 91.12 107 LYS A O 1
ATOM 876 N N . ARG A 1 108 ? -1.101 10.126 -17.955 1.00 95.56 108 ARG A N 1
ATOM 877 C CA . ARG A 1 108 ? 0.135 9.364 -17.718 1.00 95.56 108 ARG A CA 1
ATOM 878 C C . ARG A 1 108 ? 0.543 9.367 -16.244 1.00 95.56 108 ARG A C 1
ATOM 880 O O . ARG A 1 108 ? 1.718 9.429 -15.903 1.00 95.56 108 ARG A O 1
ATOM 887 N N . TRP A 1 109 ? -0.433 9.164 -15.366 1.00 97.25 109 TRP A N 1
ATOM 888 C CA . TRP A 1 109 ? -0.198 8.899 -13.949 1.00 97.25 109 TRP A CA 1
ATOM 889 C C . TRP A 1 109 ? -0.216 7.391 -13.658 1.00 97.25 109 TRP A C 1
ATOM 891 O O . TRP A 1 109 ? -1.012 6.653 -14.241 1.00 97.25 109 TRP A O 1
ATOM 901 N N . ALA A 1 110 ? 0.647 6.935 -12.752 1.00 97.94 110 ALA A N 1
ATOM 902 C CA . ALA A 1 110 ? 0.676 5.555 -12.273 1.00 97.94 110 ALA A CA 1
ATOM 903 C C . ALA A 1 110 ? 0.080 5.395 -10.879 1.00 97.94 110 ALA A C 1
ATOM 905 O O . ALA A 1 110 ? -0.756 4.521 -10.651 1.00 97.94 110 ALA A O 1
ATOM 906 N N . ALA A 1 111 ? 0.528 6.229 -9.947 1.00 97.12 111 ALA A N 1
ATOM 907 C CA . ALA A 1 111 ? 0.115 6.161 -8.559 1.00 97.12 111 ALA A CA 1
ATOM 908 C C . ALA A 1 111 ? 0.009 7.560 -7.960 1.00 97.12 111 ALA A C 1
ATOM 910 O O . ALA A 1 111 ? 0.786 8.456 -8.298 1.00 97.12 111 ALA A O 1
ATOM 911 N N . ILE A 1 112 ? -0.949 7.730 -7.056 1.00 97.38 112 ILE A N 1
ATOM 912 C CA . ILE A 1 112 ? -1.071 8.923 -6.227 1.00 97.38 112 ILE A CA 1
ATOM 913 C C . ILE A 1 112 ? -0.914 8.498 -4.779 1.00 97.38 112 ILE A C 1
ATOM 915 O O . ILE A 1 112 ? -1.750 7.769 -4.245 1.00 97.38 112 ILE A O 1
ATOM 919 N N . PHE A 1 113 ? 0.171 8.958 -4.180 1.00 96.88 113 PHE A N 1
ATOM 920 C CA . PHE A 1 113 ? 0.536 8.746 -2.794 1.00 96.88 113 PHE A CA 1
ATOM 921 C C . PHE A 1 113 ? -0.105 9.815 -1.926 1.00 96.88 113 PHE A C 1
ATOM 923 O O . PHE A 1 113 ? -0.037 11.000 -2.247 1.00 96.88 113 PHE A O 1
ATOM 930 N N . PHE A 1 114 ? -0.730 9.399 -0.828 1.00 94.38 114 PHE A N 1
ATOM 931 C CA . PHE A 1 114 ? -1.376 10.334 0.088 1.00 94.38 114 PHE A CA 1
ATOM 932 C C . PHE A 1 114 ? -0.588 10.609 1.373 1.00 94.38 114 PHE A C 1
ATOM 934 O O . PHE A 1 114 ? -0.863 11.580 2.074 1.00 94.38 114 PHE A O 1
ATOM 941 N N . ALA A 1 115 ? 0.382 9.748 1.674 1.00 90.25 115 ALA A N 1
ATOM 942 C CA . ALA A 1 115 ? 1.404 9.920 2.699 1.00 90.25 115 ALA A CA 1
ATOM 943 C C . ALA A 1 115 ? 2.439 8.817 2.471 1.00 90.25 115 ALA A C 1
ATOM 945 O O . ALA A 1 115 ? 2.350 7.749 3.087 1.00 90.25 115 ALA A O 1
ATOM 946 N N . TYR A 1 116 ? 3.360 9.032 1.527 1.00 86.81 116 TYR A N 1
ATOM 947 C CA . TYR A 1 116 ? 4.133 7.930 0.945 1.00 86.81 116 TYR A CA 1
ATOM 948 C C . TYR A 1 116 ? 3.189 6.802 0.446 1.00 86.81 116 TYR A C 1
ATOM 950 O O . TYR A 1 116 ? 2.043 7.064 0.069 1.00 86.81 116 TYR A O 1
ATOM 958 N N . ASP A 1 117 ? 3.618 5.543 0.466 1.00 84.06 117 ASP A N 1
ATOM 959 C CA . ASP A 1 117 ? 2.847 4.394 -0.028 1.00 84.06 117 ASP A CA 1
ATOM 960 C C . ASP A 1 117 ? 1.774 3.852 0.950 1.00 84.06 117 ASP A C 1
ATOM 962 O O . ASP A 1 117 ? 1.091 2.867 0.651 1.00 84.06 117 ASP A O 1
ATOM 966 N N . ARG A 1 118 ? 1.567 4.522 2.095 1.00 92.88 118 ARG A N 1
ATOM 967 C CA . ARG A 1 118 ? 0.655 4.098 3.180 1.00 92.88 118 ARG A CA 1
ATOM 968 C C . ARG A 1 118 ? -0.809 4.030 2.756 1.00 92.88 118 ARG A C 1
ATOM 970 O O . ARG A 1 118 ? -1.545 3.157 3.213 1.00 92.88 118 ARG A O 1
ATOM 977 N N . LEU A 1 119 ? -1.236 4.959 1.904 1.00 96.19 119 LEU A N 1
ATOM 978 C CA . LEU A 1 119 ? -2.507 4.948 1.181 1.00 96.19 119 LEU A CA 1
ATOM 979 C C . LEU A 1 119 ? -2.223 5.469 -0.220 1.00 96.19 119 LEU A C 1
ATOM 981 O O . LEU A 1 119 ? -1.689 6.568 -0.383 1.00 96.19 119 LEU A O 1
ATOM 985 N N . THR A 1 120 ? -2.604 4.683 -1.217 1.00 97.12 120 THR A N 1
ATOM 986 C CA . THR A 1 120 ? -2.245 4.936 -2.608 1.00 97.12 120 THR A CA 1
ATOM 987 C C . THR A 1 120 ? -3.441 4.692 -3.512 1.00 97.12 120 THR A C 1
ATOM 989 O O . THR A 1 120 ? -4.097 3.656 -3.401 1.00 97.12 120 THR A O 1
ATOM 992 N N . LEU A 1 121 ? -3.707 5.614 -4.436 1.00 98.00 121 LEU A N 1
ATOM 993 C CA . LEU A 1 121 ? -4.570 5.360 -5.589 1.00 98.00 121 LEU A CA 1
ATOM 994 C C . LEU A 1 121 ? -3.715 4.839 -6.746 1.00 98.00 121 LEU A C 1
ATOM 996 O O . LEU A 1 121 ? -2.763 5.499 -7.153 1.00 98.00 121 LEU A O 1
ATOM 1000 N N . VAL A 1 122 ? -4.071 3.676 -7.284 1.00 98.19 122 VAL A N 1
ATOM 1001 C CA . VAL A 1 122 ? -3.323 2.962 -8.326 1.00 98.19 122 VAL A CA 1
ATOM 1002 C C . VAL A 1 122 ? -4.079 3.005 -9.652 1.00 98.19 122 VAL A C 1
ATOM 1004 O O . VAL A 1 122 ? -5.269 2.687 -9.696 1.00 98.19 122 VAL A O 1
ATOM 1007 N N . ASN A 1 123 ? -3.385 3.347 -10.740 1.00 98.25 123 ASN A N 1
ATOM 1008 C CA . ASN A 1 123 ? -3.869 3.207 -12.112 1.00 98.25 123 ASN A CA 1
ATOM 1009 C C . ASN A 1 123 ? -3.551 1.801 -12.635 1.00 98.25 123 ASN A C 1
ATOM 1011 O O . ASN A 1 123 ? -2.394 1.466 -12.869 1.00 98.25 123 ASN A O 1
ATOM 1015 N N . VAL A 1 124 ? -4.564 0.972 -12.882 1.00 98.38 124 VAL A N 1
ATOM 1016 C CA . VAL A 1 124 ? -4.342 -0.419 -13.316 1.00 98.38 124 VAL A CA 1
ATOM 1017 C C . VAL A 1 124 ? -3.595 -0.474 -14.646 1.00 98.38 124 VAL A C 1
ATOM 1019 O O . VAL A 1 124 ? -2.707 -1.309 -14.823 1.00 98.38 124 VAL A O 1
ATOM 1022 N N . LYS A 1 125 ? -3.895 0.450 -15.568 1.00 97.94 125 LYS A N 1
ATOM 1023 C CA . LYS A 1 125 ? -3.270 0.464 -16.892 1.00 97.94 125 LYS A CA 1
ATOM 1024 C C . LYS A 1 125 ? -1.753 0.619 -16.808 1.00 97.94 125 LYS A C 1
ATOM 1026 O O . LYS A 1 125 ? -1.047 -0.064 -17.539 1.00 97.94 125 LYS A O 1
ATOM 1031 N N . SER A 1 126 ? -1.245 1.501 -15.951 1.00 98.25 126 SER A N 1
ATOM 1032 C CA . SER A 1 126 ? 0.198 1.751 -15.894 1.00 98.25 126 SER A CA 1
ATOM 1033 C C . SER A 1 126 ? 0.973 0.544 -15.384 1.00 98.25 126 SER A C 1
ATOM 1035 O O . SER A 1 126 ? 2.031 0.221 -15.911 1.00 98.25 126 SER A O 1
ATOM 1037 N N . TYR A 1 127 ? 0.410 -0.160 -14.403 1.00 98.25 127 TYR A N 1
ATOM 1038 C CA . TYR A 1 127 ? 1.001 -1.364 -13.833 1.00 98.25 127 TYR A CA 1
ATOM 1039 C C . TYR A 1 127 ? 0.969 -2.520 -14.842 1.00 98.25 127 TYR A C 1
ATOM 1041 O O . TYR A 1 127 ? 1.942 -3.263 -14.941 1.00 98.25 127 TYR A O 1
ATOM 1049 N N . VAL A 1 128 ? -0.102 -2.644 -15.636 1.00 97.81 128 VAL A N 1
ATOM 1050 C CA . VAL A 1 128 ? -0.177 -3.610 -16.748 1.00 97.81 128 VAL A CA 1
ATOM 1051 C C . VAL A 1 128 ? 0.835 -3.284 -17.846 1.00 97.81 128 VAL A C 1
ATOM 1053 O O . VAL A 1 128 ? 1.520 -4.190 -18.314 1.00 97.81 128 VAL A O 1
ATOM 1056 N N . ASP A 1 129 ? 0.972 -2.008 -18.221 1.00 97.81 129 ASP A N 1
ATOM 1057 C CA . ASP A 1 129 ? 1.881 -1.564 -19.286 1.00 97.81 129 ASP A CA 1
ATOM 1058 C C . ASP A 1 129 ? 3.350 -1.944 -19.004 1.00 97.81 129 ASP A C 1
ATOM 1060 O O . ASP A 1 129 ? 4.098 -2.185 -19.949 1.00 97.81 129 ASP A O 1
ATOM 1064 N N . VAL A 1 130 ? 3.758 -2.045 -17.731 1.00 97.44 130 VAL A N 1
ATOM 1065 C CA . VAL A 1 130 ? 5.126 -2.445 -17.337 1.00 97.44 130 VAL A CA 1
ATOM 1066 C C . VAL A 1 130 ? 5.253 -3.906 -16.885 1.00 97.44 130 VAL A C 1
ATOM 1068 O O . VAL A 1 130 ? 6.341 -4.322 -16.489 1.00 97.44 130 VAL A O 1
ATOM 1071 N N . GLY A 1 131 ? 4.175 -4.696 -16.943 1.00 96.44 131 GLY A N 1
ATOM 1072 C CA . GLY A 1 131 ? 4.194 -6.135 -16.639 1.00 96.44 131 GLY A CA 1
ATOM 1073 C C . GLY A 1 131 ? 3.944 -6.521 -15.174 1.00 96.44 131 GLY A C 1
ATOM 1074 O O . GLY A 1 131 ? 4.276 -7.636 -14.778 1.00 96.44 131 GLY A O 1
ATOM 1075 N N . GLY A 1 132 ? 3.352 -5.638 -14.366 1.00 97.00 132 GLY A N 1
ATOM 1076 C CA . GLY A 1 132 ? 3.043 -5.900 -12.957 1.00 97.00 132 GLY A CA 1
ATOM 1077 C C . GLY A 1 132 ? 4.281 -5.949 -12.058 1.00 97.00 132 GLY A C 1
ATOM 1078 O O . GLY A 1 132 ? 5.371 -5.521 -12.441 1.00 97.00 132 GLY A O 1
ATOM 1079 N N . TRP A 1 133 ? 4.109 -6.444 -10.835 1.00 98.19 133 TRP A N 1
ATOM 1080 C CA . TRP A 1 133 ? 5.186 -6.578 -9.852 1.00 98.19 133 TRP A CA 1
ATOM 1081 C C . TRP A 1 133 ? 6.014 -7.838 -10.114 1.00 98.19 133 TRP A C 1
ATOM 1083 O O . TRP A 1 133 ? 5.463 -8.905 -10.397 1.00 98.19 133 TRP A O 1
ATOM 1093 N N . ASP A 1 134 ? 7.336 -7.747 -9.986 1.00 97.81 134 ASP A N 1
ATOM 1094 C CA . ASP A 1 134 ? 8.212 -8.906 -10.146 1.00 97.81 134 ASP A CA 1
ATOM 1095 C C . ASP A 1 134 ? 8.151 -9.800 -8.901 1.00 97.81 134 ASP A C 1
ATOM 1097 O O . ASP A 1 134 ? 8.682 -9.481 -7.838 1.00 97.81 134 ASP A O 1
ATOM 1101 N N . THR A 1 135 ? 7.496 -10.955 -9.024 1.00 97.38 135 THR A N 1
ATOM 1102 C CA . THR A 1 135 ? 7.320 -11.878 -7.892 1.00 97.38 135 THR A CA 1
ATOM 1103 C C . THR A 1 135 ? 8.615 -12.541 -7.414 1.00 97.38 135 THR A C 1
ATOM 1105 O O . THR A 1 135 ? 8.609 -13.114 -6.323 1.00 97.38 135 THR A O 1
ATOM 1108 N N . GLN A 1 136 ? 9.714 -12.455 -8.178 1.00 97.25 136 GLN A N 1
ATOM 1109 C CA . GLN A 1 136 ? 11.035 -12.899 -7.719 1.00 97.25 136 GLN A CA 1
ATOM 1110 C C . GLN A 1 136 ? 11.704 -11.879 -6.786 1.00 97.25 136 GLN A C 1
ATOM 1112 O O . GLN A 1 136 ? 12.656 -12.228 -6.094 1.00 97.25 136 GLN A O 1
ATOM 1117 N N . ILE A 1 137 ? 11.165 -10.659 -6.698 1.00 97.94 137 ILE A N 1
ATOM 1118 C CA . ILE A 1 137 ? 11.546 -9.628 -5.730 1.00 97.94 137 ILE A CA 1
ATOM 1119 C C . ILE A 1 137 ? 10.384 -9.493 -4.724 1.00 97.94 137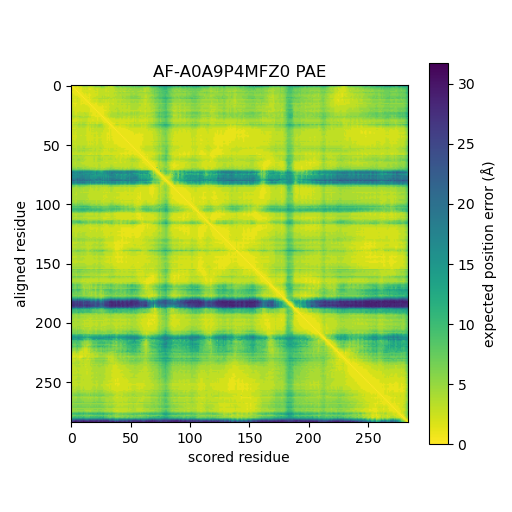 ILE A C 1
ATOM 1121 O O . ILE A 1 137 ? 9.517 -8.636 -4.875 1.00 97.94 137 ILE A O 1
ATOM 1125 N N . PRO A 1 138 ? 10.280 -10.384 -3.720 1.00 96.06 138 PRO A N 1
ATOM 1126 C CA . PRO A 1 138 ? 9.050 -10.585 -2.950 1.00 96.06 138 PRO A CA 1
ATOM 1127 C C . PRO A 1 138 ? 8.680 -9.455 -1.979 1.00 96.06 138 PRO A C 1
ATOM 1129 O O . PRO A 1 138 ? 7.495 -9.307 -1.682 1.00 96.06 138 PRO A O 1
ATOM 1132 N N . PHE A 1 139 ? 9.663 -8.710 -1.462 1.00 92.19 139 PHE A N 1
ATOM 1133 C CA . PHE A 1 139 ? 9.490 -7.647 -0.462 1.00 92.19 139 PHE A CA 1
ATOM 1134 C C . PHE A 1 139 ? 10.460 -6.490 -0.753 1.00 92.19 139 PHE A C 1
ATOM 1136 O O . PHE A 1 139 ? 10.269 -5.762 -1.716 1.00 92.19 139 PHE A O 1
ATOM 1143 N N . TYR A 1 140 ? 11.536 -6.320 0.020 1.00 89.06 140 TYR A N 1
ATOM 1144 C CA . TYR A 1 140 ? 12.476 -5.218 -0.194 1.00 89.06 140 TYR A CA 1
ATOM 1145 C C . TYR A 1 140 ? 13.159 -5.274 -1.566 1.00 89.06 140 TYR A C 1
ATOM 1147 O O . TYR A 1 140 ? 13.582 -6.336 -2.017 1.00 89.06 140 TYR A O 1
ATOM 1155 N N . GLY A 1 141 ? 13.240 -4.103 -2.205 1.00 93.94 141 GLY A N 1
ATOM 1156 C CA . GLY A 1 141 ? 13.659 -3.918 -3.598 1.00 93.94 141 GLY A CA 1
ATOM 1157 C C . GLY A 1 141 ? 12.489 -3.867 -4.588 1.00 93.94 141 GLY A C 1
ATOM 1158 O O . GLY A 1 141 ? 1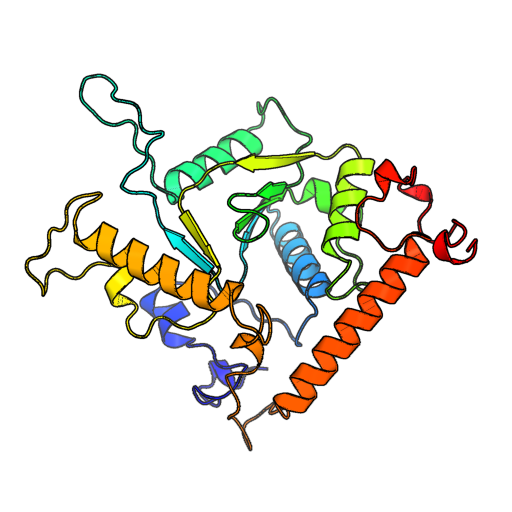2.635 -3.293 -5.660 1.00 93.94 141 GLY A O 1
ATOM 1159 N N . THR A 1 142 ? 11.315 -4.406 -4.236 1.00 96.56 142 THR A N 1
ATOM 1160 C CA . THR A 1 142 ? 10.185 -4.524 -5.177 1.00 96.56 142 THR A CA 1
ATOM 1161 C C . THR A 1 142 ? 9.536 -3.181 -5.501 1.00 96.56 142 THR A C 1
ATOM 1163 O O . THR A 1 142 ? 9.210 -2.928 -6.657 1.00 96.56 142 THR A O 1
ATOM 1166 N N . ASP A 1 143 ? 9.429 -2.278 -4.520 1.00 94.44 143 ASP A N 1
ATOM 1167 C CA . ASP A 1 143 ? 8.922 -0.918 -4.744 1.00 94.44 143 ASP A CA 1
ATOM 1168 C C . ASP A 1 143 ? 9.861 -0.139 -5.663 1.00 94.44 143 ASP A C 1
ATOM 1170 O O . ASP A 1 143 ? 9.411 0.515 -6.600 1.00 94.44 143 ASP A O 1
ATOM 1174 N N . CYS A 1 144 ? 11.171 -0.274 -5.449 1.00 96.06 144 CYS A N 1
ATOM 1175 C CA . CYS A 1 144 ? 12.184 0.361 -6.285 1.00 96.06 144 CYS A CA 1
ATOM 1176 C C . CYS A 1 144 ? 12.127 -0.178 -7.716 1.00 96.06 144 CYS A C 1
ATOM 1178 O O . CYS A 1 144 ? 12.018 0.600 -8.656 1.00 96.06 144 CYS A O 1
ATOM 1180 N N . ASP A 1 145 ? 12.073 -1.503 -7.883 1.00 98.06 145 ASP A N 1
ATOM 1181 C CA . ASP A 1 145 ? 11.880 -2.133 -9.190 1.00 98.06 145 ASP A CA 1
ATOM 1182 C C . ASP A 1 145 ? 10.625 -1.616 -9.904 1.00 98.06 145 ASP A C 1
ATOM 1184 O O . ASP A 1 145 ? 10.682 -1.216 -11.067 1.00 98.06 145 ASP A O 1
ATOM 1188 N N . MET A 1 146 ? 9.481 -1.620 -9.220 1.00 97.50 146 MET A N 1
ATOM 1189 C CA . MET A 1 146 ? 8.210 -1.277 -9.840 1.00 97.50 146 MET A CA 1
ATOM 1190 C C . MET A 1 146 ? 8.112 0.212 -10.174 1.00 97.50 146 MET A C 1
ATOM 1192 O O . MET A 1 146 ? 7.731 0.570 -11.289 1.00 97.50 146 MET A O 1
ATOM 1196 N N . HIS A 1 147 ? 8.460 1.091 -9.234 1.00 95.94 147 HIS A N 1
ATOM 1197 C CA . HIS A 1 147 ? 8.369 2.534 -9.439 1.00 95.94 147 HIS A CA 1
ATOM 1198 C C . HIS A 1 147 ? 9.374 3.035 -10.472 1.00 95.94 147 HIS A C 1
ATOM 1200 O O . HIS A 1 147 ? 8.996 3.852 -11.313 1.00 95.94 147 HIS A O 1
ATOM 1206 N N . SER A 1 148 ? 10.596 2.498 -10.492 1.00 97.12 148 SER A N 1
ATOM 1207 C CA . SER A 1 148 ? 11.560 2.820 -11.544 1.00 97.12 148 SER A CA 1
ATOM 1208 C C . SER A 1 148 ? 11.078 2.338 -12.910 1.00 97.12 148 SER A C 1
ATOM 1210 O O . SER A 1 148 ? 11.120 3.112 -13.860 1.00 97.12 148 SER A O 1
ATOM 1212 N N . ARG A 1 149 ? 10.519 1.122 -13.033 1.00 98.06 149 ARG A N 1
ATOM 1213 C CA . ARG A 1 149 ? 9.943 0.667 -14.315 1.00 98.06 149 ARG A CA 1
ATOM 1214 C C . ARG A 1 149 ? 8.789 1.550 -14.788 1.00 98.06 149 ARG A C 1
ATOM 1216 O O . ARG A 1 149 ? 8.699 1.851 -15.975 1.00 98.06 149 ARG A O 1
ATOM 1223 N N . LEU A 1 150 ? 7.912 1.979 -13.881 1.00 98.00 150 LEU A N 1
ATOM 1224 C CA . LEU A 1 150 ? 6.837 2.920 -14.205 1.00 98.00 150 LEU A CA 1
ATOM 1225 C C . LEU A 1 150 ? 7.403 4.249 -14.724 1.00 98.00 150 LEU A C 1
ATOM 1227 O O . LEU A 1 150 ? 6.991 4.702 -15.791 1.00 98.00 150 LEU A O 1
ATOM 1231 N N . SER A 1 151 ? 8.377 4.820 -14.016 1.00 97.00 151 SER A N 1
ATOM 1232 C CA . SER A 1 151 ? 9.024 6.082 -14.386 1.00 97.00 151 SER A CA 1
ATOM 1233 C C . SER A 1 151 ? 9.749 5.995 -15.734 1.00 97.00 151 SER A C 1
ATOM 1235 O O . SER A 1 151 ? 9.456 6.778 -16.638 1.00 97.00 151 SER A O 1
ATOM 1237 N N . MET A 1 152 ? 10.568 4.957 -15.942 1.00 97.25 152 MET A N 1
ATOM 1238 C CA . MET A 1 152 ? 11.258 4.698 -17.213 1.00 97.25 152 MET A CA 1
ATOM 1239 C C . MET A 1 152 ? 10.285 4.475 -18.386 1.00 97.25 152 MET A C 1
ATOM 1241 O O . MET A 1 152 ? 10.614 4.767 -19.535 1.00 97.25 152 MET A O 1
ATOM 1245 N N . ALA A 1 153 ? 9.074 3.972 -18.119 1.00 97.38 153 ALA A N 1
ATOM 1246 C CA . ALA A 1 153 ? 7.997 3.839 -19.104 1.00 97.38 153 ALA A CA 1
ATOM 1247 C C . ALA A 1 153 ? 7.219 5.150 -19.353 1.00 97.38 153 ALA A C 1
ATOM 1249 O O . ALA A 1 153 ? 6.252 5.160 -20.121 1.00 97.38 153 ALA A O 1
ATOM 1250 N N . GLY A 1 154 ? 7.611 6.253 -18.710 1.00 96.94 154 GLY A N 1
ATOM 1251 C CA . GLY A 1 154 ? 6.961 7.557 -18.820 1.00 96.94 154 GLY A CA 1
ATOM 1252 C C . GLY A 1 154 ? 5.663 7.674 -18.020 1.00 96.94 154 GLY A C 1
ATOM 1253 O O . GLY A 1 154 ? 4.803 8.480 -18.373 1.00 96.94 154 GLY A O 1
ATOM 1254 N N . TRP A 1 155 ? 5.481 6.856 -16.981 1.00 98.06 155 TRP A N 1
ATOM 1255 C CA . TRP A 1 155 ? 4.380 7.000 -16.036 1.00 98.06 155 TRP A CA 1
ATOM 1256 C C . TRP A 1 155 ? 4.829 7.719 -14.770 1.00 98.06 155 TRP A C 1
ATOM 1258 O O . TRP A 1 155 ? 5.844 7.377 -14.173 1.00 98.06 155 TRP A O 1
ATOM 1268 N N . HIS A 1 156 ? 4.028 8.673 -14.307 1.00 94.69 156 HIS A N 1
ATOM 1269 C CA . HIS A 1 156 ? 4.410 9.531 -13.192 1.00 94.69 156 HIS A CA 1
ATOM 1270 C C . HIS A 1 156 ? 3.675 9.167 -11.906 1.00 94.69 156 HIS A C 1
ATOM 1272 O O . HIS A 1 156 ? 2.480 8.858 -11.912 1.00 94.69 156 HIS A O 1
ATOM 1278 N N . THR A 1 157 ? 4.380 9.245 -10.784 1.00 94.81 157 THR A N 1
ATOM 1279 C CA . THR A 1 157 ? 3.770 9.232 -9.456 1.00 94.81 157 THR A CA 1
ATOM 1280 C C . THR A 1 157 ? 3.556 10.664 -8.974 1.00 94.81 157 THR A C 1
ATOM 1282 O O . THR A 1 157 ? 4.260 11.590 -9.381 1.00 94.81 157 THR A O 1
ATOM 1285 N N . LYS A 1 158 ? 2.542 10.869 -8.134 1.00 95.00 158 LYS A N 1
ATOM 1286 C CA . LYS A 1 158 ? 2.264 12.161 -7.496 1.00 95.00 158 LYS A CA 1
ATOM 1287 C C . LYS A 1 158 ? 2.069 11.958 -6.010 1.00 95.00 158 LYS A C 1
ATOM 1289 O O . LYS A 1 158 ? 1.550 10.926 -5.601 1.00 95.00 158 LYS A O 1
ATOM 1294 N N . GLU A 1 159 ? 2.415 12.965 -5.226 1.00 95.38 159 GLU A N 1
ATOM 1295 C CA . GLU A 1 159 ? 2.051 13.026 -3.817 1.00 95.38 159 GLU A CA 1
ATOM 1296 C C . GLU A 1 159 ? 1.014 14.128 -3.626 1.00 95.38 159 GLU A C 1
ATOM 1298 O O . GLU A 1 159 ? 1.239 15.275 -4.015 1.00 95.38 159 GLU A O 1
ATOM 1303 N N . LEU A 1 160 ? -0.147 13.767 -3.085 1.00 94.31 160 LEU A N 1
ATOM 1304 C CA . LEU A 1 160 ? -1.245 14.688 -2.820 1.00 94.31 160 LEU A CA 1
ATOM 1305 C C . LEU A 1 160 ? -1.692 14.552 -1.376 1.00 94.31 160 LEU A C 1
ATOM 1307 O O . LEU A 1 160 ? -1.743 13.468 -0.815 1.00 94.31 160 LEU A O 1
ATOM 1311 N N . TYR A 1 161 ? -2.097 15.657 -0.776 1.00 92.81 161 TYR A N 1
ATOM 1312 C CA . TYR A 1 161 ? -2.636 15.631 0.571 1.00 92.81 161 TYR A CA 1
ATOM 1313 C C . TYR A 1 161 ? -4.098 15.150 0.584 1.00 92.81 161 TYR A C 1
ATOM 1315 O O . TYR A 1 161 ? -4.945 15.700 -0.124 1.00 92.81 161 TYR A O 1
ATOM 1323 N N . THR A 1 162 ? -4.423 14.170 1.438 1.00 92.31 162 THR A N 1
ATOM 1324 C CA . THR A 1 162 ? -5.810 13.704 1.659 1.00 92.31 162 THR A CA 1
ATOM 1325 C C . THR A 1 162 ? -6.275 13.802 3.108 1.00 92.31 162 THR A C 1
ATOM 1327 O O . THR A 1 162 ? -7.353 13.319 3.420 1.00 92.31 162 THR A O 1
ATOM 1330 N N . GLY A 1 163 ? -5.497 14.387 4.011 1.00 93.44 163 GLY A N 1
ATOM 1331 C CA . GLY A 1 163 ? -5.711 14.276 5.455 1.00 93.44 163 GLY A CA 1
ATOM 1332 C C . GLY A 1 163 ? -4.518 13.613 6.132 1.00 93.44 163 GLY A C 1
ATOM 1333 O O . GLY A 1 163 ? -3.426 13.566 5.565 1.00 93.44 163 GLY A O 1
ATOM 1334 N N . LEU A 1 164 ? -4.720 13.101 7.345 1.00 94.31 164 LEU A N 1
ATOM 1335 C CA . LEU A 1 164 ? -3.638 12.555 8.159 1.00 94.31 164 LEU A CA 1
ATOM 1336 C C . LEU A 1 164 ? -3.648 11.029 8.095 1.00 94.31 164 LEU A C 1
ATOM 1338 O O . LEU A 1 164 ? -4.649 10.386 8.418 1.00 94.31 164 LEU A O 1
ATOM 1342 N N . ILE A 1 165 ? -2.520 10.452 7.683 1.00 95.38 165 ILE A N 1
ATOM 1343 C CA . ILE A 1 165 ? -2.331 9.003 7.583 1.00 95.38 165 ILE A CA 1
ATOM 1344 C C . ILE A 1 165 ? -1.187 8.600 8.506 1.00 95.38 165 ILE A C 1
ATOM 1346 O O . ILE A 1 165 ? -0.002 8.816 8.224 1.00 95.38 165 ILE A O 1
ATOM 1350 N N . TYR A 1 166 ? -1.577 7.995 9.617 1.00 94.56 166 TYR A N 1
ATOM 1351 C CA . TYR A 1 166 ? -0.686 7.541 10.663 1.00 94.56 166 TYR A CA 1
ATOM 1352 C C . TYR A 1 166 ? -0.201 6.130 10.392 1.00 94.56 166 TYR A C 1
ATOM 1354 O O . TYR A 1 166 ? -1.009 5.244 10.146 1.00 94.56 166 TYR A O 1
ATOM 1362 N N . ASP A 1 167 ? 1.108 5.929 10.486 1.00 92.31 167 ASP A N 1
ATOM 1363 C CA . ASP A 1 167 ? 1.765 4.627 10.373 1.00 92.31 167 ASP A CA 1
ATOM 1364 C C . ASP A 1 167 ? 2.083 4.109 11.779 1.00 92.31 167 ASP A C 1
ATOM 1366 O O . ASP A 1 167 ? 3.020 4.586 12.425 1.00 92.31 167 ASP A O 1
ATOM 1370 N N . ILE A 1 168 ? 1.267 3.189 12.297 1.00 90.25 168 ILE A N 1
ATOM 1371 C CA . ILE A 1 168 ? 1.264 2.833 13.722 1.00 90.25 168 ILE A CA 1
ATOM 1372 C C . ILE A 1 168 ? 1.863 1.450 13.973 1.00 90.25 168 ILE A C 1
ATOM 1374 O O . ILE A 1 168 ? 1.788 0.546 13.148 1.00 90.25 168 ILE A O 1
ATOM 1378 N N . GLY A 1 169 ? 2.534 1.300 15.115 1.00 82.50 169 GLY A N 1
ATOM 1379 C CA . GLY A 1 169 ? 3.220 0.059 15.494 1.00 82.50 169 GLY A CA 1
ATOM 1380 C C . GLY A 1 169 ? 2.472 -0.782 16.528 1.00 82.50 169 GLY A C 1
ATOM 1381 O O . GLY A 1 169 ? 3.036 -1.744 17.031 1.00 82.50 169 GLY A O 1
ATOM 1382 N N . HIS A 1 170 ? 1.256 -0.400 16.922 1.00 82.88 170 HIS A N 1
ATOM 1383 C CA . HIS A 1 170 ? 0.494 -1.077 17.978 1.00 82.88 170 HIS A CA 1
ATOM 1384 C C . HIS A 1 170 ? -1.006 -0.920 17.749 1.00 82.88 170 HIS A C 1
ATOM 1386 O O . HIS A 1 170 ? -1.447 0.070 17.172 1.00 82.88 170 HIS A O 1
ATOM 1392 N N . SER A 1 171 ? -1.800 -1.873 18.238 1.00 82.81 171 SER A N 1
ATOM 1393 C CA . SER A 1 171 ? -3.261 -1.781 18.202 1.00 82.81 171 SER A CA 1
ATOM 1394 C C . SER A 1 171 ? -3.782 -0.668 19.112 1.00 82.81 171 SER A C 1
ATOM 1396 O O . SER A 1 171 ? -3.304 -0.518 20.239 1.00 82.81 171 SER A O 1
ATOM 1398 N N . LEU A 1 172 ? -4.837 0.030 18.686 1.00 83.94 172 LEU A N 1
ATOM 1399 C CA . LEU A 1 172 ? -5.616 0.868 19.596 1.00 83.94 172 LEU A CA 1
ATOM 1400 C C . LEU A 1 172 ? -6.328 -0.011 20.640 1.00 83.94 172 LEU A C 1
ATOM 1402 O O . LEU A 1 172 ? -7.048 -0.933 20.249 1.00 83.94 172 LEU A O 1
ATOM 1406 N N . PRO A 1 173 ? -6.178 0.266 21.949 1.00 76.50 173 PRO A N 1
ATOM 1407 C CA . PRO A 1 173 ? -6.875 -0.493 22.988 1.00 76.50 173 PRO A CA 1
ATOM 1408 C C . PRO A 1 173 ? -8.388 -0.237 22.972 1.00 76.50 173 PRO A C 1
ATOM 1410 O O . PRO A 1 173 ? -9.166 -1.115 23.338 1.00 76.50 173 PRO A O 1
ATOM 1413 N N . ASP A 1 174 ? -8.802 0.947 22.517 1.00 80.81 174 ASP A N 1
ATOM 1414 C CA . ASP A 1 174 ? -10.196 1.336 22.348 1.00 80.81 174 ASP A CA 1
ATOM 1415 C C . ASP A 1 174 ? -10.381 2.035 20.996 1.00 80.81 174 ASP A C 1
ATOM 1417 O O . ASP A 1 174 ? -9.883 3.139 20.783 1.00 80.81 174 ASP A O 1
ATOM 1421 N N . LEU A 1 175 ? -11.110 1.396 20.075 1.00 83.06 175 LEU A N 1
ATOM 1422 C CA . LEU A 1 175 ? -11.473 1.998 18.785 1.00 83.06 175 LEU A CA 1
ATOM 1423 C C . LEU A 1 175 ? -12.478 3.146 18.945 1.00 83.06 175 LEU A C 1
ATOM 1425 O O . LEU A 1 175 ? -12.603 3.971 18.042 1.00 83.06 175 LEU A O 1
ATOM 1429 N N . GLY A 1 176 ? -13.170 3.222 20.085 1.00 80.81 176 GLY A N 1
ATOM 1430 C CA . GLY A 1 176 ? -14.072 4.311 20.435 1.00 80.81 176 GLY A CA 1
ATOM 1431 C C . GLY A 1 176 ? -13.403 5.678 20.334 1.00 80.81 176 GLY A C 1
ATOM 1432 O O . GLY A 1 176 ? -14.057 6.626 19.917 1.00 80.81 176 GLY A O 1
ATOM 1433 N N . ILE A 1 177 ? -12.094 5.783 20.589 1.00 82.56 177 ILE A N 1
ATOM 1434 C CA . ILE A 1 177 ? -11.354 7.049 20.465 1.00 82.56 177 ILE A CA 1
ATOM 1435 C C . ILE A 1 177 ? -11.476 7.687 19.069 1.00 82.56 177 ILE A C 1
ATOM 1437 O O . ILE A 1 177 ? -11.512 8.910 18.962 1.00 82.56 177 ILE A O 1
ATOM 1441 N N . LEU A 1 178 ? -11.631 6.880 18.010 1.00 86.25 178 LEU A N 1
ATOM 1442 C CA . LEU A 1 178 ? -11.830 7.363 16.637 1.00 86.25 178 LEU A CA 1
ATOM 1443 C C . LEU A 1 178 ? -13.188 8.050 16.444 1.00 86.25 178 LEU A C 1
ATOM 1445 O O . LEU A 1 178 ? -13.343 8.883 15.557 1.00 86.25 178 LEU A O 1
ATOM 1449 N N . TYR A 1 179 ? -14.165 7.702 17.279 1.00 79.94 179 TYR A N 1
ATOM 1450 C CA . TYR A 1 179 ? -15.532 8.220 17.241 1.00 79.94 179 TYR A CA 1
ATOM 1451 C C . TYR A 1 179 ? -15.802 9.264 18.328 1.00 79.94 179 TYR A C 1
ATOM 1453 O O . TYR A 1 179 ? -16.908 9.796 18.378 1.00 79.94 179 TYR A O 1
ATOM 1461 N N . ARG A 1 180 ? -14.815 9.532 19.201 1.00 77.31 180 ARG A N 1
ATOM 1462 C CA . ARG A 1 180 ? -14.875 10.512 20.299 1.00 77.31 180 ARG A CA 1
ATOM 1463 C C . ARG A 1 180 ? -16.217 10.464 21.058 1.00 77.31 180 ARG A C 1
ATOM 1465 O O . ARG A 1 180 ? -16.952 11.451 21.067 1.00 77.31 180 ARG A O 1
ATOM 1472 N N . PRO A 1 181 ? -16.587 9.315 21.665 1.00 63.22 181 PRO A N 1
ATOM 1473 C CA . PRO A 1 181 ? -17.892 9.142 22.282 1.00 63.22 181 PRO A CA 1
ATOM 1474 C C . PRO A 1 181 ? -18.120 10.195 23.370 1.00 63.22 181 PRO A C 1
ATOM 1476 O O . PRO A 1 181 ? -17.259 10.462 24.210 1.00 63.22 181 PRO A O 1
ATOM 1479 N N . THR A 1 182 ? -19.329 10.750 23.369 1.00 53.84 182 THR A N 1
ATOM 1480 C CA . THR A 1 182 ? -19.830 11.878 24.178 1.00 53.84 182 THR A CA 1
ATOM 1481 C C . THR A 1 182 ? -19.757 11.701 25.699 1.00 53.84 182 THR A C 1
ATOM 1483 O O . THR A 1 182 ? -20.142 12.596 26.446 1.00 53.84 182 THR A O 1
ATOM 1486 N N . VAL A 1 183 ? -19.240 10.572 26.191 1.00 50.97 183 VAL A N 1
ATOM 1487 C CA . VAL A 1 183 ? -19.262 10.161 27.605 1.00 50.97 183 VAL A CA 1
ATOM 1488 C C . VAL A 1 183 ? -18.416 11.078 28.506 1.00 50.97 183 VAL A C 1
ATOM 1490 O O . VAL A 1 183 ? -18.549 11.032 29.724 1.00 50.97 183 VAL A O 1
ATOM 1493 N N . SER A 1 184 ? -17.567 11.944 27.941 1.00 52.06 184 SER A N 1
ATOM 1494 C CA . SER A 1 184 ? -16.618 12.761 28.713 1.00 52.06 184 SER A CA 1
ATOM 1495 C C . SER A 1 184 ? -16.953 14.254 28.853 1.00 52.06 184 SER A C 1
ATOM 1497 O O . SER A 1 184 ? -16.149 14.971 29.443 1.00 52.06 184 SER A O 1
ATOM 1499 N N . ASN A 1 185 ? -18.085 14.761 28.337 1.00 52.19 185 ASN A N 1
ATOM 1500 C CA . ASN A 1 185 ? -18.348 16.216 28.212 1.00 52.19 185 ASN A CA 1
ATOM 1501 C C . ASN A 1 185 ? -17.245 16.998 27.460 1.00 52.19 185 ASN A C 1
ATOM 1503 O O . ASN A 1 185 ? -17.253 18.230 27.458 1.00 52.19 185 ASN A O 1
ATOM 1507 N N . LYS A 1 186 ? -16.286 16.312 26.825 1.00 54.84 186 LYS A N 1
ATOM 1508 C CA . LYS A 1 186 ? -15.368 16.931 25.873 1.00 54.84 186 LYS A CA 1
ATOM 1509 C C . LYS A 1 186 ? -16.147 17.192 24.593 1.00 54.84 186 LYS A C 1
ATOM 1511 O O . LYS A 1 186 ? -17.068 16.443 24.264 1.00 54.84 186 LYS A O 1
ATOM 1516 N N . ALA A 1 187 ? -15.836 18.317 23.965 1.00 55.00 187 ALA A N 1
ATOM 1517 C CA . ALA A 1 187 ? -16.556 18.822 22.814 1.00 55.00 187 ALA A CA 1
ATOM 1518 C C . ALA A 1 187 ? -16.677 17.746 21.706 1.00 55.00 187 ALA A C 1
ATOM 1520 O O . ALA A 1 187 ? -15.931 16.763 21.671 1.00 55.00 187 ALA A O 1
ATOM 1521 N N . THR A 1 188 ? -17.672 17.929 20.837 1.00 64.19 188 THR A N 1
ATOM 1522 C CA . THR A 1 188 ? -17.921 17.081 19.652 1.00 64.19 188 THR A CA 1
ATOM 1523 C C . THR A 1 188 ? -17.781 17.865 18.347 1.00 64.19 188 THR A C 1
ATOM 1525 O O . THR A 1 188 ? -18.140 17.379 17.275 1.00 64.19 188 THR A O 1
ATOM 1528 N N . GLU A 1 189 ? -17.292 19.095 18.456 1.00 76.44 189 GLU A N 1
ATOM 1529 C CA . GLU A 1 189 ? -17.153 20.019 17.344 1.00 76.44 189 GLU A CA 1
ATOM 1530 C C . GLU A 1 189 ? -15.862 19.719 16.583 1.00 76.44 189 GLU A C 1
ATOM 1532 O O . GLU A 1 189 ? -14.884 19.196 17.118 1.00 76.44 189 GLU A O 1
ATOM 1537 N N . ARG A 1 190 ? -15.843 20.063 15.299 1.00 81.19 190 ARG A N 1
ATOM 1538 C CA . ARG A 1 190 ? -14.660 19.846 14.466 1.00 81.19 190 ARG A CA 1
ATOM 1539 C C . ARG A 1 190 ? -13.439 20.559 15.064 1.00 81.19 190 ARG A C 1
ATOM 1541 O O . ARG A 1 190 ? -13.484 21.769 15.284 1.00 81.19 190 ARG A O 1
ATOM 1548 N N . GLY A 1 191 ? -12.341 19.825 15.238 1.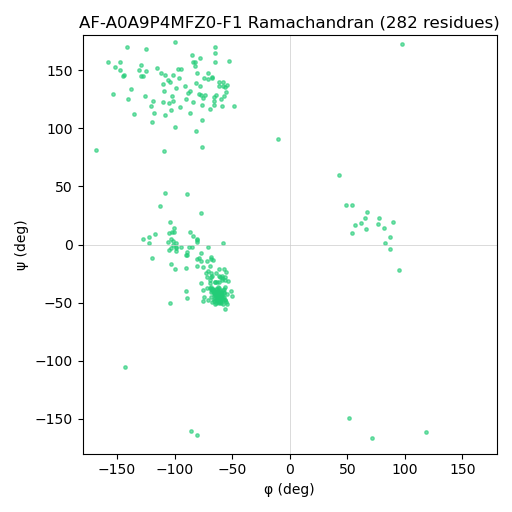00 81.50 191 GLY A N 1
ATOM 1549 C CA . GLY A 1 191 ? -11.042 20.384 15.628 1.00 81.50 191 GLY A CA 1
ATOM 1550 C C . GLY A 1 191 ? -10.928 20.754 17.108 1.00 81.50 191 GLY A C 1
ATOM 1551 O O . GLY A 1 191 ? -10.060 21.538 17.486 1.00 81.50 191 GLY A O 1
ATOM 1552 N N . ASP A 1 192 ? -11.808 20.225 17.951 1.00 85.44 192 ASP A N 1
ATOM 1553 C CA . ASP A 1 192 ? -11.827 20.533 19.375 1.00 85.44 192 ASP A CA 1
ATOM 1554 C C . ASP A 1 192 ? -10.781 19.757 20.210 1.00 85.44 192 ASP A C 1
ATOM 1556 O O . ASP A 1 192 ? -9.804 19.187 19.708 1.00 85.44 192 ASP A O 1
ATOM 1560 N N . SER A 1 193 ? -10.971 19.746 21.535 1.00 85.06 193 SER A N 1
ATOM 1561 C CA . SER A 1 193 ? -10.094 19.028 22.461 1.00 85.06 193 SER A CA 1
ATOM 1562 C C . SER A 1 193 ? -10.120 17.510 22.272 1.00 85.06 193 SER A C 1
ATOM 1564 O O . SER A 1 193 ? -9.084 16.875 22.445 1.00 85.06 193 SER A O 1
ATOM 1566 N N . GLY A 1 194 ? -11.250 16.921 21.872 1.00 84.12 194 GLY A N 1
ATOM 1567 C CA . GLY A 1 194 ? -11.337 15.497 21.558 1.00 84.12 194 GLY A CA 1
ATOM 1568 C C . GLY A 1 194 ? -10.535 15.138 20.308 1.00 84.12 194 GLY A C 1
ATOM 1569 O O . GLY A 1 194 ? -9.870 14.102 20.281 1.00 84.12 194 GLY A O 1
ATOM 1570 N N . TYR A 1 195 ? -10.546 16.000 19.287 1.00 87.81 195 TYR A N 1
ATOM 1571 C CA . TYR A 1 195 ? -9.679 15.834 18.116 1.00 87.81 195 TYR A CA 1
ATOM 1572 C C . TYR A 1 195 ? -8.194 15.980 18.480 1.00 87.81 195 TYR A C 1
ATOM 1574 O O . TYR A 1 195 ? -7.372 15.154 18.086 1.00 87.81 195 TYR A O 1
ATOM 1582 N N . THR A 1 196 ? -7.850 16.975 19.298 1.00 88.81 196 THR A N 1
ATOM 1583 C CA . THR A 1 196 ? -6.466 17.197 19.749 1.00 88.81 196 THR A CA 1
ATOM 1584 C C . THR A 1 196 ? -5.929 16.011 20.568 1.00 88.81 196 THR A C 1
ATOM 1586 O O . THR A 1 196 ? -4.792 15.579 20.364 1.00 88.81 196 THR A O 1
ATOM 1589 N N . ASP A 1 197 ? -6.751 15.434 21.451 1.00 88.88 197 ASP A N 1
ATOM 1590 C CA . ASP A 1 197 ? -6.414 14.231 22.226 1.00 88.88 197 ASP A CA 1
ATOM 1591 C C . ASP A 1 197 ? -6.181 13.011 21.312 1.00 88.88 197 ASP A C 1
ATOM 1593 O O . ASP A 1 197 ? -5.255 12.219 21.532 1.00 88.88 197 ASP A O 1
ATOM 1597 N N . LEU A 1 198 ? -6.997 12.870 20.259 1.00 90.06 198 LEU A N 1
ATOM 1598 C CA . LEU A 1 198 ? -6.817 11.833 19.245 1.00 90.06 198 LEU A CA 1
ATOM 1599 C C . LEU A 1 198 ? -5.480 12.008 18.512 1.00 90.06 198 LEU A C 1
ATOM 1601 O O . LEU A 1 198 ? -4.716 11.045 18.441 1.00 90.06 198 LEU A O 1
ATOM 1605 N N . LEU A 1 199 ? -5.162 13.216 18.029 1.00 92.19 199 LEU A N 1
ATOM 1606 C CA . LEU A 1 199 ? -3.877 13.496 17.374 1.00 92.19 199 LEU A CA 1
ATOM 1607 C C . LEU A 1 199 ? -2.695 13.144 18.277 1.00 92.19 199 LEU A C 1
ATOM 1609 O O . LEU A 1 199 ? -1.803 12.410 17.860 1.00 92.19 199 LEU A O 1
ATOM 1613 N N . SER A 1 200 ? -2.732 13.576 19.540 1.00 91.75 200 SER A N 1
ATOM 1614 C CA . SER A 1 200 ? -1.682 13.267 20.516 1.00 91.75 200 SER A CA 1
ATOM 1615 C C . SER A 1 200 ? -1.471 11.758 20.689 1.00 91.75 200 SER A C 1
ATOM 1617 O O . SER A 1 200 ? -0.332 11.281 20.745 1.00 91.75 200 SER A O 1
ATOM 1619 N N . THR A 1 201 ? -2.567 10.994 20.718 1.00 91.56 201 THR A N 1
ATOM 1620 C CA . THR A 1 201 ? -2.534 9.531 20.826 1.00 91.56 201 THR A CA 1
ATOM 1621 C C . THR A 1 201 ? -1.907 8.892 19.587 1.00 91.56 201 THR A C 1
ATOM 1623 O O . THR A 1 201 ? -1.011 8.055 19.712 1.00 91.56 201 THR A O 1
ATOM 1626 N N . LEU A 1 202 ? -2.342 9.288 18.388 1.00 93.06 202 LEU A N 1
ATOM 1627 C CA . LEU A 1 202 ? -1.832 8.732 17.133 1.00 93.06 202 LEU A CA 1
ATOM 1628 C C . LEU A 1 202 ? -0.364 9.107 16.892 1.00 93.06 202 LEU A C 1
ATOM 1630 O O . LEU A 1 202 ? 0.437 8.246 16.525 1.00 93.06 202 LEU A O 1
ATOM 1634 N N . ASP A 1 203 ? 0.017 10.347 17.199 1.00 93.00 203 ASP A N 1
ATOM 1635 C CA . ASP A 1 203 ? 1.404 10.810 17.164 1.00 93.00 203 ASP A CA 1
ATOM 1636 C C . ASP A 1 203 ? 2.294 9.976 18.094 1.00 93.00 203 ASP A C 1
ATOM 1638 O O . ASP A 1 203 ? 3.409 9.599 17.726 1.00 93.00 203 ASP A O 1
ATOM 1642 N N . ALA A 1 204 ? 1.818 9.666 19.305 1.00 91.12 204 ALA A N 1
ATOM 1643 C CA . ALA A 1 204 ? 2.557 8.827 20.243 1.00 91.12 204 ALA A CA 1
ATOM 1644 C C . ALA A 1 204 ? 2.758 7.405 19.697 1.00 91.12 204 ALA A C 1
ATOM 1646 O O . ALA A 1 204 ? 3.868 6.878 19.770 1.00 91.12 204 ALA A O 1
ATOM 1647 N N . LEU A 1 205 ? 1.727 6.805 19.098 1.00 90.31 205 LEU A N 1
ATOM 1648 C CA . LEU A 1 205 ? 1.813 5.468 18.501 1.00 90.31 205 LEU A CA 1
ATOM 1649 C C . LEU A 1 205 ? 2.758 5.422 17.295 1.00 90.31 205 LEU A C 1
ATOM 1651 O O . LEU A 1 205 ? 3.539 4.477 17.160 1.00 90.31 205 LEU A O 1
ATOM 1655 N N . GLN A 1 206 ? 2.726 6.447 16.444 1.00 91.56 206 GLN A N 1
ATOM 1656 C CA . GLN A 1 206 ? 3.637 6.558 15.308 1.00 91.56 206 GLN A CA 1
ATOM 1657 C C . GLN A 1 206 ? 5.085 6.800 15.761 1.00 91.56 206 GLN A C 1
ATOM 1659 O O . GLN A 1 206 ? 6.003 6.183 15.220 1.00 91.56 206 GLN A O 1
ATOM 1664 N N . ARG A 1 207 ? 5.321 7.636 16.784 1.00 89.94 207 ARG A N 1
ATOM 1665 C CA . ARG A 1 207 ? 6.663 7.800 17.379 1.00 89.94 207 ARG A CA 1
ATOM 1666 C C . ARG A 1 207 ? 7.202 6.483 17.915 1.00 89.94 207 ARG A C 1
ATOM 1668 O O . ARG A 1 207 ? 8.324 6.114 17.588 1.00 89.94 207 ARG A O 1
ATOM 1675 N N . VAL A 1 208 ? 6.380 5.726 18.646 1.00 86.56 208 VAL A N 1
ATOM 1676 C CA . VAL A 1 208 ? 6.760 4.395 19.139 1.00 86.56 208 VAL A CA 1
ATOM 1677 C C . VAL A 1 208 ? 7.174 3.472 17.992 1.00 86.56 208 VAL A C 1
ATOM 1679 O O . VAL A 1 208 ? 8.099 2.685 18.161 1.00 86.56 208 VAL A O 1
ATOM 1682 N N . LYS A 1 209 ? 6.539 3.556 16.820 1.00 88.06 209 LYS A N 1
ATOM 1683 C CA . LYS A 1 209 ? 6.969 2.793 15.641 1.00 88.06 209 LYS A CA 1
ATOM 1684 C C . LYS A 1 209 ? 8.318 3.269 15.097 1.00 88.06 209 LYS A C 1
ATOM 1686 O O . LYS A 1 209 ? 9.178 2.454 14.783 1.00 88.06 209 LYS A O 1
ATOM 1691 N N . ASN A 1 210 ? 8.506 4.580 14.981 1.00 86.81 210 ASN A N 1
ATOM 1692 C CA . ASN A 1 210 ? 9.671 5.171 14.320 1.00 86.81 210 ASN A CA 1
ATOM 1693 C C . ASN A 1 210 ? 10.948 5.134 15.171 1.00 86.81 210 ASN A C 1
ATOM 1695 O O . ASN A 1 210 ? 12.039 5.029 14.619 1.00 86.81 210 ASN A O 1
ATOM 1699 N N . GLU A 1 211 ? 10.817 5.244 16.492 1.00 85.88 211 GLU A N 1
ATOM 1700 C CA . GLU A 1 211 ? 11.933 5.462 17.424 1.00 85.88 211 GLU A CA 1
ATOM 1701 C C . GLU A 1 211 ? 12.367 4.184 18.160 1.00 85.88 211 GLU A C 1
ATOM 1703 O O . GLU A 1 211 ? 13.295 4.205 18.970 1.00 85.88 211 GLU A O 1
ATOM 1708 N N . GLN A 1 212 ? 11.719 3.045 17.899 1.00 76.25 212 GLN A N 1
ATOM 1709 C CA . GLN A 1 212 ? 12.097 1.779 18.520 1.00 76.25 212 GLN A CA 1
ATOM 1710 C C . GLN A 1 212 ? 13.492 1.326 18.070 1.00 76.25 212 GLN A C 1
ATOM 1712 O O . GLN A 1 212 ? 13.741 1.092 16.888 1.00 76.25 212 GLN A O 1
ATOM 1717 N N . ALA A 1 213 ? 14.387 1.106 19.039 1.00 72.12 213 ALA A N 1
ATOM 1718 C CA . ALA A 1 213 ? 15.754 0.634 18.796 1.00 72.12 213 ALA A CA 1
ATOM 1719 C C . ALA A 1 213 ? 15.810 -0.725 18.071 1.00 72.12 213 ALA A C 1
ATOM 1721 O O . ALA A 1 213 ? 16.762 -1.012 17.352 1.00 72.12 213 ALA A O 1
ATOM 1722 N N . SER A 1 214 ? 14.780 -1.557 18.239 1.00 69.00 214 SER A N 1
ATOM 1723 C CA . SER A 1 214 ? 14.615 -2.847 17.559 1.00 69.00 214 SER A CA 1
ATOM 1724 C C . SER A 1 214 ? 14.059 -2.736 16.129 1.00 69.00 214 SER A C 1
ATOM 1726 O O . SER A 1 214 ? 13.836 -3.760 15.488 1.00 69.00 214 SER A O 1
ATOM 1728 N N . GLY A 1 215 ? 13.851 -1.519 15.617 1.00 73.00 215 GLY A N 1
ATOM 1729 C CA . GLY A 1 215 ? 13.373 -1.241 14.262 1.00 73.00 215 GLY A CA 1
ATOM 1730 C C . GLY A 1 215 ? 11.867 -0.969 14.164 1.00 73.00 215 GLY A C 1
ATOM 1731 O O . GLY A 1 215 ? 11.117 -1.134 15.123 1.00 73.00 215 GLY A O 1
ATOM 1732 N N . ARG A 1 216 ? 11.417 -0.560 12.966 1.00 79.94 216 ARG A N 1
ATOM 1733 C CA . ARG A 1 216 ? 10.030 -0.116 12.695 1.00 79.94 216 ARG A CA 1
ATOM 1734 C C . ARG A 1 216 ? 8.977 -1.230 12.678 1.00 79.94 216 ARG A C 1
ATOM 1736 O O . ARG A 1 216 ? 7.798 -0.963 12.892 1.00 79.94 216 ARG A O 1
ATOM 1743 N N . ASN A 1 217 ? 9.389 -2.467 12.407 1.00 77.12 217 ASN A N 1
ATOM 1744 C CA . ASN A 1 217 ? 8.485 -3.584 12.096 1.00 77.12 217 ASN A CA 1
ATOM 1745 C C . ASN A 1 217 ? 8.312 -4.578 13.254 1.00 77.12 217 ASN A C 1
ATOM 1747 O O . ASN A 1 217 ? 7.873 -5.705 13.058 1.00 77.12 217 ASN A O 1
ATOM 1751 N N . THR A 1 218 ? 8.623 -4.160 14.479 1.00 74.62 218 THR A N 1
ATOM 1752 C CA . THR A 1 218 ? 8.579 -5.007 15.687 1.00 74.62 218 THR A CA 1
ATOM 1753 C C . THR A 1 218 ? 7.189 -5.552 16.007 1.00 74.62 218 THR A C 1
ATOM 1755 O O . THR A 1 218 ? 7.051 -6.558 16.702 1.00 74.62 218 THR A O 1
ATOM 1758 N N . TRP A 1 219 ? 6.149 -4.904 15.488 1.00 76.00 219 TRP A N 1
ATOM 1759 C CA . TRP A 1 219 ? 4.755 -5.297 15.648 1.00 76.00 219 TRP A CA 1
ATOM 1760 C C . TRP A 1 219 ? 4.414 -6.610 14.927 1.00 76.00 219 TRP A C 1
ATOM 1762 O O . TRP A 1 219 ? 3.552 -7.353 15.396 1.00 76.00 219 TRP A O 1
ATOM 1772 N N . GLN A 1 220 ? 5.136 -6.950 13.852 1.00 75.62 220 GLN A N 1
ATOM 1773 C CA . GLN A 1 220 ? 4.893 -8.151 13.041 1.00 75.62 220 GLN A CA 1
ATOM 1774 C C . GLN A 1 220 ? 5.113 -9.459 13.826 1.00 75.62 220 GLN A C 1
ATOM 1776 O O . GLN A 1 220 ? 4.502 -10.476 13.507 1.00 75.62 220 GLN A O 1
ATOM 1781 N N . GLY A 1 221 ? 5.938 -9.430 14.882 1.00 75.00 221 GLY A N 1
ATOM 1782 C CA . GLY A 1 221 ? 6.263 -10.585 15.733 1.00 75.00 221 GLY A CA 1
ATOM 1783 C C . GLY A 1 221 ? 5.585 -10.596 17.114 1.00 75.00 221 GLY A C 1
ATOM 1784 O O . GLY A 1 221 ? 5.974 -11.387 17.986 1.00 75.00 221 GLY A O 1
ATOM 1785 N N . GLN A 1 222 ? 4.617 -9.702 17.364 1.00 79.94 222 GLN A N 1
ATOM 1786 C CA . GLN A 1 222 ? 3.978 -9.570 18.683 1.00 79.94 222 GLN A CA 1
ATOM 1787 C C . GLN A 1 222 ? 2.988 -10.694 18.994 1.00 79.94 222 GLN A C 1
ATOM 1789 O O . GLN A 1 222 ? 2.941 -11.176 20.128 1.00 79.94 222 GLN A O 1
ATOM 1794 N N . GLN A 1 223 ? 2.215 -11.142 18.004 1.00 84.75 223 GLN A N 1
ATOM 1795 C CA . GLN A 1 223 ? 1.318 -12.283 18.170 1.00 84.75 223 GLN A CA 1
ATOM 1796 C C . GLN A 1 223 ? 2.130 -13.578 18.140 1.00 84.75 223 GLN A C 1
ATOM 1798 O O . GLN A 1 223 ? 2.830 -13.869 17.173 1.00 84.75 223 GLN A O 1
ATOM 1803 N N . ARG A 1 224 ? 2.069 -14.350 19.232 1.00 87.44 224 ARG A N 1
ATOM 1804 C CA . ARG A 1 224 ? 2.895 -15.559 19.414 1.00 87.44 224 ARG A CA 1
ATOM 1805 C C . ARG A 1 224 ? 2.110 -16.823 19.774 1.00 87.44 224 ARG A C 1
ATOM 1807 O O . ARG A 1 224 ? 2.710 -17.852 20.080 1.00 87.44 224 ARG A O 1
ATOM 1814 N N . GLY A 1 225 ? 0.783 -16.740 19.795 1.00 88.06 225 GLY A N 1
ATOM 1815 C CA . GLY A 1 225 ? -0.093 -17.847 20.167 1.00 88.06 225 GLY A CA 1
ATOM 1816 C C . GLY A 1 225 ? -0.427 -18.773 19.000 1.00 88.06 225 GLY A C 1
ATOM 1817 O O . GLY A 1 225 ? 0.262 -18.819 17.984 1.00 88.06 225 GLY A O 1
ATOM 1818 N N . GLY A 1 226 ? -1.510 -19.529 19.163 1.00 91.69 226 GLY A N 1
ATOM 1819 C CA . GLY A 1 226 ? -2.035 -20.419 18.129 1.00 91.69 226 GLY A CA 1
ATOM 1820 C C . GLY A 1 226 ? -1.431 -21.824 18.092 1.00 91.69 226 GLY A C 1
ATOM 1821 O O . GLY A 1 226 ? -1.745 -22.591 17.185 1.00 91.69 226 GLY A O 1
ATOM 1822 N N . HIS A 1 227 ? -0.576 -22.197 19.051 1.00 93.25 227 HIS A N 1
ATOM 1823 C CA . HIS A 1 227 ? -0.013 -23.548 19.101 1.00 93.25 227 HIS A CA 1
ATOM 1824 C C . HIS A 1 227 ? -1.125 -24.602 19.235 1.00 93.25 227 HIS A C 1
ATOM 1826 O O . HIS A 1 227 ? -1.931 -24.554 20.163 1.00 93.25 227 HIS A O 1
ATOM 1832 N N . GLY A 1 228 ? -1.146 -25.572 18.316 1.00 93.25 228 GLY A N 1
ATOM 1833 C CA . GLY A 1 228 ? -2.196 -26.595 18.225 1.00 93.25 228 GLY A CA 1
ATOM 1834 C C . GLY A 1 228 ? -3.419 -26.188 17.391 1.00 93.25 228 GLY A C 1
ATOM 1835 O O . GLY A 1 228 ? -4.296 -27.020 17.166 1.00 93.25 228 GLY A O 1
ATOM 1836 N N . GLU A 1 229 ? -3.479 -24.952 16.892 1.00 94.12 229 GLU A N 1
ATOM 1837 C CA . GLU A 1 229 ? -4.529 -24.503 15.975 1.00 94.12 229 GLU A CA 1
ATOM 1838 C C . GLU A 1 229 ? -4.208 -24.878 14.513 1.00 94.12 229 GLU A C 1
ATOM 1840 O O . GLU A 1 229 ? -3.044 -25.077 14.145 1.00 94.12 229 GLU A O 1
ATOM 1845 N N . PRO A 1 230 ? -5.219 -24.965 13.628 1.00 91.50 230 PRO A N 1
ATOM 1846 C CA . PRO A 1 230 ? -4.983 -25.216 12.211 1.00 91.50 230 PRO A CA 1
ATOM 1847 C C . PRO A 1 230 ? -4.074 -24.156 11.576 1.00 91.50 230 PRO A C 1
ATOM 1849 O O . PRO A 1 230 ? -4.253 -22.962 11.802 1.00 91.50 230 PRO A O 1
ATOM 1852 N N . PHE A 1 231 ? -3.163 -24.594 10.700 1.00 84.19 231 PHE A N 1
ATOM 1853 C CA . PHE A 1 231 ? -2.202 -23.730 9.995 1.00 84.19 231 PHE A CA 1
ATOM 1854 C C . PHE A 1 231 ? -1.216 -22.984 10.911 1.00 84.19 231 PHE A C 1
ATOM 1856 O O . PHE A 1 231 ? -0.594 -22.018 10.467 1.00 84.19 231 PHE A O 1
ATOM 1863 N N . TYR A 1 232 ? -1.038 -23.442 12.157 1.00 89.00 232 TYR A N 1
ATOM 1864 C CA . TYR A 1 232 ? -0.005 -22.929 13.051 1.00 89.00 232 TYR A CA 1
ATOM 1865 C C . TYR A 1 232 ? 1.387 -22.994 12.407 1.00 89.00 232 TYR A C 1
ATOM 1867 O O . TYR A 1 232 ? 1.768 -23.993 11.792 1.00 89.00 232 TYR A O 1
ATOM 1875 N N . ARG A 1 233 ? 2.147 -21.915 12.589 1.00 87.44 233 ARG A N 1
ATOM 1876 C CA . ARG A 1 233 ? 3.576 -21.815 12.291 1.00 87.44 233 ARG A CA 1
ATOM 1877 C C . ARG A 1 233 ? 4.257 -21.260 13.529 1.00 87.44 233 ARG A C 1
ATOM 1879 O O . ARG A 1 233 ? 3.671 -20.409 14.195 1.00 87.44 233 ARG A O 1
ATOM 1886 N N . ASP A 1 234 ? 5.477 -21.714 13.812 1.00 89.62 234 ASP A N 1
ATOM 1887 C CA . ASP A 1 234 ? 6.280 -21.078 14.853 1.00 89.62 234 ASP A CA 1
ATOM 1888 C C . ASP A 1 234 ? 6.477 -19.590 14.494 1.00 89.62 234 ASP A C 1
ATOM 1890 O O . ASP A 1 234 ? 7.027 -19.301 13.428 1.00 89.62 234 ASP A O 1
ATOM 1894 N N . PRO A 1 235 ? 6.012 -18.641 15.327 1.00 86.44 235 PRO A N 1
ATOM 1895 C CA . PRO A 1 235 ? 6.025 -17.221 14.980 1.00 86.44 235 PRO A CA 1
ATOM 1896 C C . PRO A 1 235 ? 7.435 -16.653 14.789 1.00 86.44 235 PRO A C 1
ATOM 1898 O O . PRO A 1 235 ? 7.624 -15.777 13.950 1.00 86.44 235 PRO A O 1
ATOM 1901 N N . ARG A 1 236 ? 8.434 -17.165 15.526 1.00 86.19 236 ARG A N 1
ATOM 1902 C CA . ARG A 1 236 ? 9.825 -16.694 15.416 1.00 86.19 236 ARG A CA 1
ATOM 1903 C C . ARG A 1 236 ? 10.474 -17.215 14.142 1.00 86.19 236 ARG A C 1
ATOM 1905 O O . ARG A 1 236 ? 11.013 -16.435 13.372 1.00 86.19 236 ARG A O 1
ATOM 1912 N N . GLY A 1 237 ? 10.343 -18.512 13.874 1.00 89.94 237 GLY A N 1
ATOM 1913 C CA . GLY A 1 237 ? 10.814 -19.109 12.628 1.00 89.94 237 GLY A CA 1
ATOM 1914 C C . GLY A 1 237 ? 10.120 -18.513 11.401 1.00 89.94 237 GLY A C 1
ATOM 1915 O O . GLY A 1 237 ? 10.734 -18.390 10.346 1.00 89.94 237 GLY A O 1
ATOM 1916 N N . PHE A 1 238 ? 8.855 -18.100 11.532 1.00 88.69 238 PHE A N 1
ATOM 1917 C CA . PHE A 1 238 ? 8.150 -17.361 10.489 1.00 88.69 238 PHE A CA 1
ATOM 1918 C C . PHE A 1 238 ? 8.761 -15.972 10.244 1.00 88.69 238 PHE A C 1
ATOM 1920 O O . PHE A 1 238 ? 9.009 -15.626 9.092 1.00 88.69 238 PHE A O 1
ATOM 1927 N N . GLU A 1 239 ? 9.044 -15.203 11.298 1.00 86.62 239 GLU A N 1
ATOM 1928 C CA . GLU A 1 239 ? 9.731 -13.905 11.207 1.00 86.62 239 GLU A CA 1
ATOM 1929 C C . GLU A 1 239 ? 11.132 -14.038 10.581 1.00 86.62 239 GLU A C 1
ATOM 1931 O O . GLU A 1 239 ? 11.472 -13.300 9.653 1.00 86.62 239 GLU A O 1
ATOM 1936 N N . ASP A 1 240 ? 11.911 -15.035 11.006 1.00 89.94 240 ASP A N 1
ATOM 1937 C CA . ASP A 1 240 ? 13.233 -15.323 10.440 1.00 89.94 240 ASP A CA 1
ATOM 1938 C C . ASP A 1 240 ? 13.140 -15.669 8.944 1.00 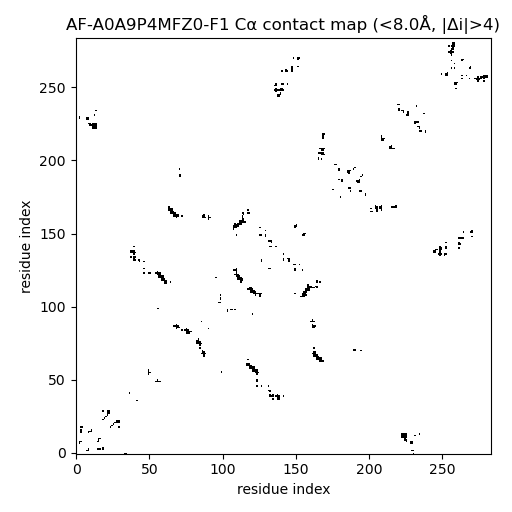89.94 240 ASP A C 1
ATOM 1940 O O . ASP A 1 240 ? 13.898 -15.138 8.127 1.00 89.94 240 ASP A O 1
ATOM 1944 N N . ALA A 1 241 ? 12.168 -16.502 8.554 1.00 91.06 241 ALA A N 1
ATOM 1945 C CA . ALA A 1 241 ? 11.931 -16.844 7.153 1.00 91.06 241 ALA A CA 1
ATOM 1946 C C . ALA A 1 241 ? 11.530 -15.618 6.312 1.00 91.06 241 ALA A C 1
ATOM 1948 O O . ALA A 1 241 ? 11.972 -15.482 5.167 1.00 91.06 241 ALA A O 1
ATOM 1949 N N . MET A 1 242 ? 10.733 -14.700 6.869 1.00 89.38 242 MET A N 1
ATOM 1950 C CA . MET A 1 242 ? 10.391 -13.434 6.212 1.00 89.38 242 MET A CA 1
ATOM 1951 C C . MET A 1 242 ? 11.640 -12.583 5.977 1.00 89.38 242 MET A C 1
ATOM 1953 O O . MET A 1 242 ? 11.871 -12.140 4.853 1.00 89.38 242 MET A O 1
ATOM 1957 N N . ARG A 1 243 ? 12.508 -12.438 6.987 1.00 89.50 243 ARG A N 1
ATOM 1958 C CA . ARG A 1 243 ? 13.776 -11.708 6.851 1.00 89.50 243 ARG A CA 1
ATOM 1959 C C . ARG A 1 243 ? 14.685 -12.317 5.782 1.00 89.50 243 ARG A C 1
ATOM 1961 O O . ARG A 1 243 ? 15.192 -11.584 4.938 1.00 89.50 243 ARG A O 1
ATOM 1968 N N . MET A 1 244 ? 14.841 -13.640 5.761 1.00 94.56 244 MET A N 1
ATOM 1969 C CA . MET A 1 244 ? 15.599 -14.323 4.703 1.00 94.56 244 MET A CA 1
ATOM 1970 C C . MET A 1 244 ? 15.018 -14.035 3.312 1.00 94.56 244 MET A C 1
ATOM 1972 O O . MET A 1 244 ? 15.756 -13.825 2.354 1.00 94.56 244 MET A O 1
ATOM 1976 N N . THR A 1 245 ? 13.690 -13.984 3.204 1.00 94.31 245 THR A N 1
ATOM 1977 C CA . THR A 1 245 ? 12.995 -13.680 1.947 1.00 94.31 245 THR A CA 1
ATOM 1978 C C . THR A 1 245 ? 13.186 -12.216 1.527 1.00 94.31 245 THR A C 1
ATOM 1980 O O . THR A 1 245 ? 13.280 -11.927 0.334 1.00 94.31 245 THR A O 1
ATOM 1983 N N . HIS A 1 246 ? 13.296 -11.287 2.483 1.00 93.00 246 HIS A N 1
ATOM 1984 C CA . HIS A 1 246 ? 13.654 -9.892 2.210 1.00 93.00 246 HIS A CA 1
ATOM 1985 C C . HIS A 1 246 ? 15.066 -9.784 1.624 1.00 93.00 246 HIS A C 1
ATOM 1987 O O . HIS A 1 246 ? 15.262 -9.100 0.621 1.00 93.00 246 HIS A O 1
ATOM 1993 N N . ASP A 1 247 ? 16.035 -10.472 2.231 1.00 95.50 247 ASP A N 1
ATOM 1994 C CA . ASP A 1 247 ? 17.426 -10.449 1.773 1.00 95.50 247 ASP A CA 1
ATOM 1995 C C . ASP A 1 247 ? 17.568 -11.111 0.393 1.00 95.50 247 ASP A C 1
ATOM 1997 O O . ASP A 1 247 ? 18.236 -10.561 -0.480 1.00 95.50 247 ASP A O 1
ATOM 2001 N N . PHE A 1 248 ? 16.843 -12.210 0.145 1.00 96.62 248 PHE A N 1
ATOM 2002 C CA . PHE A 1 248 ? 16.722 -12.804 -1.189 1.00 96.62 248 PHE A CA 1
ATOM 2003 C C . PHE A 1 248 ? 16.198 -11.799 -2.227 1.00 96.62 248 PHE A C 1
ATOM 2005 O O . PHE A 1 248 ? 16.794 -11.661 -3.293 1.00 96.62 248 PHE A O 1
ATOM 2012 N N . GLY A 1 249 ? 15.127 -11.062 -1.912 1.00 97.38 249 GLY A N 1
ATOM 2013 C CA . GLY A 1 249 ? 14.570 -10.055 -2.820 1.00 97.38 249 GLY A CA 1
ATOM 2014 C C . GLY A 1 249 ? 15.564 -8.954 -3.176 1.00 97.38 249 GLY A C 1
ATOM 2015 O O . GLY A 1 249 ? 15.705 -8.624 -4.350 1.00 97.38 249 GLY A O 1
ATOM 2016 N N . ARG A 1 250 ? 16.327 -8.459 -2.194 1.00 96.75 250 ARG A N 1
ATOM 2017 C CA . ARG A 1 250 ? 17.408 -7.489 -2.434 1.00 96.75 250 ARG A CA 1
ATOM 2018 C C . ARG A 1 250 ? 18.484 -8.044 -3.363 1.00 96.75 250 ARG A C 1
ATOM 2020 O O . ARG A 1 250 ? 18.957 -7.319 -4.231 1.00 96.75 250 ARG A O 1
ATOM 2027 N N . SER A 1 251 ? 18.864 -9.313 -3.206 1.00 96.69 251 SER A N 1
ATOM 2028 C CA . SER A 1 251 ? 19.834 -9.956 -4.099 1.00 96.69 251 SER A CA 1
ATOM 2029 C C . SER A 1 251 ? 19.304 -10.085 -5.525 1.00 96.69 251 SER A C 1
ATOM 2031 O O . SER A 1 251 ? 20.015 -9.739 -6.460 1.00 96.69 251 SER A O 1
ATOM 2033 N N . VAL A 1 252 ? 18.056 -10.529 -5.703 1.00 97.81 252 VAL A N 1
ATOM 2034 C CA . VAL A 1 252 ? 17.433 -10.620 -7.035 1.00 97.81 252 VAL A CA 1
ATOM 2035 C C . VAL A 1 252 ? 17.331 -9.242 -7.683 1.00 97.81 252 VAL A C 1
ATOM 2037 O O . VAL A 1 252 ? 17.696 -9.104 -8.844 1.00 97.81 252 VAL A O 1
ATOM 2040 N N . PHE A 1 253 ? 16.890 -8.223 -6.939 1.00 98.25 253 PHE A N 1
ATOM 2041 C CA . PHE A 1 253 ? 16.848 -6.837 -7.409 1.00 98.25 253 PHE A CA 1
ATOM 2042 C C . PHE A 1 253 ? 18.222 -6.367 -7.893 1.00 98.25 253 PHE A C 1
ATOM 2044 O O . PHE A 1 253 ? 18.338 -5.870 -9.011 1.00 98.25 253 PHE A O 1
ATOM 2051 N N . ALA A 1 254 ? 19.260 -6.586 -7.080 1.00 97.25 254 ALA A N 1
ATOM 2052 C CA . ALA A 1 254 ? 20.612 -6.178 -7.419 1.00 97.25 254 ALA A CA 1
ATOM 2053 C C . ALA A 1 254 ? 21.090 -6.844 -8.714 1.00 97.25 254 ALA A C 1
ATOM 2055 O O . ALA A 1 254 ? 21.539 -6.163 -9.629 1.00 97.25 254 ALA A O 1
ATOM 2056 N N . GLU A 1 255 ? 20.953 -8.166 -8.823 1.00 97.25 255 GLU A N 1
ATOM 2057 C CA . GLU A 1 255 ? 21.355 -8.920 -10.019 1.00 97.25 255 GLU A CA 1
ATOM 2058 C C . GLU A 1 255 ? 20.548 -8.533 -11.262 1.00 97.25 255 GLU A C 1
ATOM 2060 O O . GLU A 1 255 ? 21.104 -8.432 -12.355 1.00 97.25 255 GLU A O 1
ATOM 2065 N N . LYS A 1 256 ? 19.246 -8.279 -11.101 1.00 97.69 256 LYS A N 1
ATOM 2066 C CA . LYS A 1 256 ? 18.367 -7.836 -12.183 1.00 97.69 256 LYS A CA 1
ATOM 2067 C C . LYS A 1 256 ? 18.833 -6.517 -12.784 1.00 97.69 256 LYS A C 1
ATOM 2069 O O . LYS A 1 256 ? 18.775 -6.361 -13.999 1.00 97.69 256 LYS A O 1
ATOM 2074 N N . TRP A 1 257 ? 19.268 -5.575 -11.959 1.00 98.00 257 TRP A N 1
ATOM 2075 C CA . TRP A 1 257 ? 19.588 -4.221 -12.409 1.00 98.00 257 TRP A CA 1
ATOM 2076 C C . TRP A 1 257 ? 21.081 -3.929 -12.494 1.00 98.00 257 TRP A C 1
ATOM 2078 O O . TRP A 1 257 ? 21.450 -2.839 -12.910 1.00 98.00 257 TRP A O 1
ATOM 2088 N N . GLY A 1 258 ? 21.945 -4.857 -12.076 1.00 97.06 258 GLY A N 1
ATOM 2089 C CA . GLY A 1 258 ? 23.377 -4.591 -11.918 1.00 97.06 258 GLY A CA 1
ATOM 2090 C C . GLY A 1 258 ? 23.677 -3.421 -10.974 1.00 97.06 258 GLY A C 1
ATOM 2091 O O . GLY A 1 258 ? 24.792 -2.912 -10.994 1.00 97.06 258 GLY A O 1
ATOM 2092 N N . HIS A 1 259 ? 22.701 -3.014 -10.154 1.00 96.94 259 HIS A N 1
ATOM 2093 C CA . HIS A 1 259 ? 22.757 -1.875 -9.242 1.00 96.94 259 HIS A CA 1
ATOM 2094 C C . HIS A 1 259 ? 21.983 -2.176 -7.944 1.00 96.94 259 HIS A C 1
ATOM 2096 O O . HIS A 1 259 ? 20.988 -2.897 -7.974 1.00 96.94 259 HIS A O 1
ATOM 2102 N N . ARG A 1 260 ? 22.444 -1.677 -6.787 1.00 95.62 260 ARG A N 1
ATOM 2103 C CA . ARG A 1 260 ? 21.901 -2.059 -5.459 1.00 95.62 260 ARG A CA 1
ATOM 2104 C C . ARG A 1 260 ? 20.911 -1.073 -4.854 1.00 95.62 260 ARG A C 1
ATOM 2106 O O . ARG A 1 260 ? 20.143 -1.482 -3.980 1.00 95.62 260 ARG A O 1
ATOM 2113 N N . ASP A 1 261 ? 20.938 0.176 -5.291 1.00 95.31 261 ASP A N 1
ATOM 2114 C CA . ASP A 1 261 ? 20.111 1.240 -4.741 1.00 95.31 261 ASP A CA 1
ATOM 2115 C C . ASP A 1 261 ? 18.883 1.502 -5.631 1.00 95.31 261 ASP A C 1
ATOM 2117 O O . ASP A 1 261 ? 18.664 0.859 -6.659 1.00 95.31 261 ASP A O 1
ATOM 2121 N N . CYS A 1 262 ? 17.982 2.370 -5.176 1.00 95.44 262 CYS A N 1
ATOM 2122 C CA . CYS A 1 262 ? 16.688 2.589 -5.831 1.00 95.44 262 CYS A CA 1
ATOM 2123 C C . CYS A 1 262 ? 16.734 3.654 -6.938 1.00 95.44 262 CYS A C 1
ATOM 2125 O O . CYS A 1 262 ? 15.724 3.913 -7.589 1.00 95.44 262 CYS A O 1
ATOM 2127 N N . ASP A 1 263 ? 17.885 4.280 -7.161 1.00 95.69 263 ASP A N 1
ATOM 2128 C CA . ASP A 1 263 ? 18.116 5.365 -8.110 1.00 95.69 263 ASP A CA 1
ATOM 2129 C C . ASP A 1 263 ? 18.518 4.856 -9.504 1.00 95.69 263 ASP A C 1
ATOM 2131 O O . ASP A 1 263 ? 19.382 5.425 -10.167 1.00 95.69 263 ASP A O 1
ATOM 2135 N N . LEU A 1 264 ? 17.827 3.814 -9.989 1.00 96.81 264 LEU A N 1
ATOM 2136 C CA . LEU A 1 264 ? 18.135 3.131 -11.253 1.00 96.81 264 LEU A CA 1
ATOM 2137 C C . LEU A 1 264 ? 18.299 4.094 -12.444 1.00 96.81 264 LEU A C 1
ATOM 2139 O O . LEU A 1 264 ? 19.238 3.976 -13.226 1.00 96.81 264 LEU A O 1
ATOM 2143 N N . GLU A 1 265 ? 17.399 5.070 -12.579 1.00 95.50 265 GLU A N 1
ATOM 2144 C CA . GLU A 1 265 ? 17.454 6.054 -13.669 1.00 95.50 265 GLU A CA 1
ATOM 2145 C C . GLU A 1 265 ? 18.644 7.013 -13.533 1.00 95.50 265 GLU A C 1
ATOM 2147 O O . GLU A 1 265 ? 19.259 7.380 -14.532 1.00 95.50 265 GLU A O 1
ATOM 2152 N N . ALA A 1 266 ? 19.003 7.404 -12.305 1.00 95.81 266 ALA A N 1
ATOM 2153 C CA . ALA A 1 266 ? 20.170 8.250 -12.058 1.00 95.81 266 ALA A CA 1
ATOM 2154 C C . ALA A 1 266 ? 21.479 7.491 -12.329 1.00 95.81 266 ALA A C 1
ATOM 2156 O O . ALA A 1 266 ? 22.446 8.088 -12.805 1.00 95.81 266 ALA A O 1
ATOM 2157 N N . ALA A 1 267 ? 21.477 6.172 -12.112 1.00 95.50 267 ALA A N 1
ATOM 2158 C CA . ALA A 1 267 ? 22.537 5.259 -12.528 1.00 95.50 267 ALA A CA 1
ATOM 2159 C C . ALA A 1 267 ? 22.585 5.029 -14.057 1.00 95.50 267 ALA A C 1
ATOM 2161 O O . ALA A 1 267 ? 23.474 4.336 -14.550 1.00 95.50 267 ALA A O 1
ATOM 2162 N N . GLY A 1 268 ? 21.667 5.629 -14.827 1.00 95.81 268 GLY A N 1
ATOM 2163 C CA . GLY A 1 268 ? 21.633 5.554 -16.288 1.00 95.81 268 GLY A CA 1
ATOM 2164 C C . GLY A 1 268 ? 20.985 4.285 -16.843 1.00 95.81 268 GLY A C 1
ATOM 2165 O O . GLY A 1 268 ? 21.146 4.010 -18.031 1.00 95.81 268 GLY A O 1
ATOM 2166 N N . LEU A 1 269 ? 20.269 3.525 -16.010 1.00 97.31 269 LEU A N 1
ATOM 2167 C CA . LEU A 1 269 ? 19.572 2.310 -16.423 1.00 97.31 269 LEU A CA 1
ATOM 2168 C C . LEU A 1 269 ? 18.234 2.639 -17.095 1.00 97.31 269 LEU A C 1
ATOM 2170 O O . LEU A 1 269 ? 17.543 3.593 -16.732 1.00 97.31 269 LEU A O 1
ATOM 2174 N N . ALA A 1 270 ? 17.847 1.802 -18.051 1.00 96.62 270 ALA A N 1
ATOM 2175 C CA . ALA A 1 270 ? 16.579 1.844 -18.766 1.00 96.62 270 ALA A CA 1
ATOM 2176 C C . ALA A 1 270 ? 15.839 0.499 -18.672 1.00 96.62 270 ALA A C 1
ATOM 2178 O O . ALA A 1 270 ? 16.400 -0.525 -18.287 1.00 96.62 270 ALA A O 1
ATOM 2179 N N . LEU A 1 271 ? 14.564 0.468 -19.078 1.00 95.50 271 LEU A N 1
ATOM 2180 C CA . LEU A 1 271 ? 13.721 -0.737 -18.995 1.00 95.50 271 LEU A CA 1
ATOM 2181 C C . LEU A 1 271 ? 14.355 -1.987 -19.609 1.00 95.50 271 LEU A C 1
ATOM 2183 O O . LEU A 1 271 ? 14.202 -3.080 -19.063 1.00 95.50 271 LEU A O 1
ATOM 2187 N N . ASP A 1 272 ? 15.039 -1.830 -20.740 1.00 96.19 272 ASP A N 1
ATOM 2188 C CA . ASP A 1 272 ? 15.614 -2.946 -21.484 1.00 96.19 272 ASP A CA 1
ATOM 2189 C C . ASP A 1 272 ? 16.904 -3.498 -20.863 1.00 96.19 272 ASP A C 1
ATOM 2191 O O . ASP A 1 272 ? 17.364 -4.549 -21.311 1.00 96.19 272 ASP A O 1
ATOM 2195 N N . ASP A 1 273 ? 17.453 -2.859 -19.828 1.00 97.06 273 ASP A N 1
ATOM 2196 C CA . ASP A 1 273 ? 18.705 -3.260 -19.173 1.00 97.06 273 ASP A CA 1
ATOM 2197 C C . ASP A 1 273 ? 18.537 -4.400 -18.163 1.00 97.06 273 ASP A C 1
ATOM 2199 O O . ASP A 1 273 ? 19.524 -5.018 -17.756 1.00 97.06 273 ASP A O 1
ATOM 2203 N N . GLN A 1 274 ? 17.292 -4.731 -17.799 1.00 96.25 274 GLN A N 1
ATOM 2204 C CA . GLN A 1 274 ? 16.966 -5.836 -16.894 1.00 96.25 274 GLN A CA 1
ATOM 2205 C C . GLN A 1 274 ? 17.694 -7.123 -17.312 1.00 96.25 274 GLN A C 1
ATOM 2207 O O . GLN A 1 274 ? 17.460 -7.655 -18.400 1.00 96.25 274 GLN A O 1
ATOM 2212 N N . TRP A 1 275 ? 18.537 -7.640 -16.418 1.00 97.19 275 TRP A N 1
ATOM 2213 C CA . TRP A 1 275 ? 19.364 -8.844 -16.556 1.00 97.19 275 TRP A CA 1
ATOM 2214 C C . TRP A 1 275 ? 20.476 -8.777 -17.613 1.00 97.19 275 TRP A C 1
ATOM 2216 O O . TRP A 1 275 ? 21.024 -9.817 -17.984 1.00 97.19 275 TRP A O 1
ATOM 2226 N N . LYS A 1 276 ? 20.809 -7.589 -18.131 1.00 96.69 276 LYS A N 1
ATOM 2227 C CA . LYS A 1 276 ? 21.770 -7.425 -19.240 1.00 96.69 276 LYS A CA 1
ATOM 2228 C C . LYS A 1 276 ? 22.992 -6.582 -18.897 1.00 96.69 276 LYS A C 1
ATOM 2230 O O . LYS A 1 276 ? 23.936 -6.554 -19.686 1.00 96.69 276 LYS A O 1
ATOM 2235 N N . VAL A 1 277 ? 22.981 -5.900 -17.759 1.00 93.31 277 VAL A N 1
ATOM 2236 C CA . VAL A 1 277 ? 24.050 -4.985 -17.352 1.00 93.31 277 VAL A CA 1
ATOM 2237 C C . VAL A 1 277 ? 25.044 -5.644 -16.405 1.00 93.31 277 VAL A C 1
ATOM 2239 O O . VAL A 1 277 ? 24.723 -6.567 -15.658 1.00 93.31 277 VAL A O 1
ATOM 2242 N N . THR A 1 278 ? 26.283 -5.165 -16.460 1.00 92.50 278 THR A N 1
ATOM 2243 C CA . THR A 1 278 ? 27.335 -5.567 -15.527 1.00 92.50 278 THR A CA 1
ATOM 2244 C C . THR A 1 278 ? 27.055 -4.985 -14.146 1.00 92.50 278 THR A C 1
ATOM 2246 O O . THR A 1 278 ? 26.538 -3.879 -14.024 1.00 92.50 278 THR A O 1
ATOM 2249 N N . ARG A 1 279 ? 27.445 -5.723 -13.108 1.00 95.12 279 ARG A N 1
ATOM 2250 C CA . ARG A 1 279 ? 27.343 -5.309 -11.709 1.00 95.12 279 ARG A CA 1
ATOM 2251 C C . ARG A 1 279 ? 28.264 -4.122 -11.435 1.00 95.12 279 ARG A C 1
ATOM 2253 O O . ARG A 1 279 ? 29.481 -4.248 -11.570 1.00 95.12 279 ARG A O 1
ATOM 2260 N N . ASP A 1 280 ? 27.709 -2.998 -11.001 1.00 93.38 280 ASP A N 1
ATOM 2261 C CA . ASP A 1 280 ? 28.490 -1.789 -10.717 1.00 93.38 280 ASP A CA 1
ATOM 2262 C C . ASP A 1 280 ? 29.374 -1.914 -9.459 1.00 93.38 280 ASP A C 1
ATOM 2264 O O . ASP A 1 280 ? 30.423 -1.275 -9.359 1.00 93.38 280 ASP A O 1
ATOM 2268 N N . TRP A 1 281 ? 29.016 -2.818 -8.545 1.00 90.88 281 TRP A N 1
ATOM 2269 C CA . TRP A 1 281 ? 29.717 -3.069 -7.283 1.00 90.88 281 TRP A CA 1
ATOM 2270 C C . TRP A 1 281 ? 30.898 -4.048 -7.379 1.00 90.88 281 TRP A C 1
ATOM 2272 O O . TRP A 1 281 ? 31.531 -4.326 -6.360 1.00 90.88 281 TRP A O 1
ATOM 2282 N N . GLU A 1 282 ? 31.182 -4.621 -8.551 1.00 79.38 282 GLU A N 1
ATOM 2283 C CA . GLU A 1 282 ? 32.359 -5.488 -8.762 1.00 79.38 282 GLU A CA 1
ATOM 2284 C C . GLU A 1 282 ? 33.605 -4.705 -9.203 1.00 79.38 282 GLU A C 1
ATOM 2286 O O . GLU A 1 282 ? 34.707 -5.246 -9.222 1.00 79.38 282 GLU A O 1
ATOM 2291 N N . SER A 1 283 ? 33.440 -3.421 -9.519 1.00 61.69 283 SER A N 1
ATOM 2292 C CA . SER A 1 283 ? 34.489 -2.524 -10.021 1.00 61.69 283 SER A CA 1
ATOM 2293 C C . SER A 1 283 ? 35.322 -1.832 -8.925 1.00 61.69 283 SER A C 1
ATOM 2295 O O . SER A 1 283 ? 36.073 -0.907 -9.243 1.00 61.69 283 SER A O 1
ATOM 2297 N N . CYS A 1 284 ? 35.189 -2.250 -7.661 1.00 50.03 284 CYS A N 1
ATOM 2298 C CA . CYS A 1 284 ? 35.844 -1.650 -6.490 1.00 50.03 284 CYS A CA 1
ATOM 2299 C C . CYS A 1 284 ? 36.980 -2.516 -5.934 1.00 50.03 284 CYS A C 1
ATOM 2301 O O . CYS A 1 284 ? 36.746 -3.724 -5.702 1.00 50.03 284 CYS A O 1
#

Solvent-accessible surface area (backbone atoms only — not comparable to full-atom values): 16337 Å² total; per-residue (Å²): 133,55,46,44,82,69,68,55,52,48,90,38,19,78,80,46,63,68,55,63,54,38,42,71,74,66,66,44,86,84,84,81,67,92,62,94,66,46,56,22,45,44,53,41,47,53,49,49,52,30,57,79,67,73,40,65,54,50,78,49,59,56,94,50,57,50,78,44,51,48,61,73,46,86,83,41,47,75,54,97,90,39,70,64,68,64,49,25,67,54,40,48,53,50,52,49,52,52,59,69,37,96,81,30,90,60,82,50,53,29,37,38,21,41,56,61,77,52,36,27,43,36,32,43,62,46,44,57,77,65,66,51,50,57,59,76,18,27,43,48,48,32,65,40,54,44,52,46,45,33,42,69,71,64,29,38,73,47,79,48,84,33,48,45,69,42,60,40,39,68,84,74,94,56,70,57,61,82,69,55,67,72,88,72,80,54,57,86,56,84,54,32,66,47,50,52,53,44,50,55,52,51,52,50,39,26,44,57,16,73,69,35,91,86,43,60,66,59,50,80,64,65,43,70,47,36,85,92,34,83,88,58,66,64,50,65,63,49,52,52,51,49,52,54,45,29,54,49,4,39,52,45,38,21,59,34,58,15,44,84,69,70,56,46,64,82,74,68,55,52,76,84,38,61,68,69,49,72,56,64,82,74,79,116

pLDDT: mean 89.97, std 9.56, range [50.03, 98.38]

Sequence (284 aa):
MDANERGRLTLQNPFYLDYHRLKTVYGVQIIRTPTLLSFAQLQNFFLSYAIDHSLGSFFWSHMDVIAISDELDQHAAIDNGFTTYQSLYLRAVETLRTHTSPNAEDKRWAAIFFAYDRLTLVNVKSYVDVGGWDTQIPFYGTDCDMHSRLSMAGWHTKELYTGLIYDIGHSLPDLGILYRPTVSNKATERGDSGYTDLLSTLDALQRVKNEQASGRNTWQGQQRGGHGEPFYRDPRGFEDAMRMTHDFGRSVFAEKWGHRDCDLEAAGLALDDQWKVTRDWESC

Secondary structure (DSSP, 8-state):
--TTTTT-S-TTSTT---HHIIIIIS----PPPSSPPPHHHHHHHHHHHHHHTT-SEEEEE-TTEEEE--TT-TTPPEETTEE----HHHHHHHHHHHHHSTT-S---EEEEESBTBTEEEEEHHHHHHTTS--TTS-STTHHHHHHHHHHHTT-EEEE---SEEEE-SS--S-GGGGG--GGG----STTSHHHHHHHHHHHHHHHHHHS-TT-TTGGGG-----TTSTT---HHHHHHHHHHHHHHHHHHHHHHHT--SS-TTTTT--GGGTTTSPPGGG--

Foldseek 3Di:
DCCQVVVQFDPLALPHDPPCCQCPVVVHDDDDDPDDAFPQRVQVVVLVVCVVVVNQKDKDADPQKDFWFALVPPVFDQDPNDTPGDTLVRLVVVVVCLQPPPPNPDVQAAWEAQPHSRMIMGGSVLCVVLPGFDVQLRYPLRCLVRQQSSVLVVHDYHYDHRHDMFRFLDDDPDPCLSVLDPPPVFDPDRPGPSVVVSVVVSVVRSCCQPVDPVHNHPSSLRRQDQVVTPPDDGSVVVVVVVVVSNVSSQVQSCQQQLHRDSPSVVVVDHSVCGNPDHNPVVVD

Mean predicted aligned error: 5.65 Å